Protein AF-A0A6J3LPW7-F1 (afdb_monomer)

Organism: NCBI:txid1314786

Mean predicted aligned error: 6.38 Å

Secondary structure (DSSP, 8-state):
-TTS------EEEEEE-TTS-EEEEEES--HHHHHHHHHHTT-THHHHHHHSS-THHHHHHHHHHHHHHHHHHHHHHHHHHHHHHTTTTTS---HHHHHHHHHHHHHHHHHHHHHHHHHHHHHHHHHHHHHHHHHH-SS-HHHHHHHHHHHHHHHHHHHHHHHHHHHHHHHHHHHHHHHH--

Foldseek 3Di:
DVLPDDDFPKDWDWDADPVRDIDIDIPRDDPQLVVQLVVLVVDPVLVLLVPQSDNLSSVLSSLVSVLVVLVVQLVVLLVVLVVCVVCVVPDDDDVVVLVVSLVSLVVSLVVLVVSLVVLVVVLVVLVVVLVVVVVVDPDDPSSNVSSVVSSVSSVVSSVSSVVSNVSSVVSSVVSVVVSVVD

Structure (mmCIF, N/CA/C/O backbone):
data_AF-A0A6J3LPW7-F1
#
_entry.id   AF-A0A6J3LPW7-F1
#
loop_
_atom_site.group_PDB
_atom_site.id
_atom_site.type_symbol
_atom_site.label_atom_id
_atom_site.label_alt_id
_atom_site.label_comp_id
_atom_site.label_asym_id
_atom_site.label_entity_id
_atom_site.label_seq_id
_atom_site.pdbx_PDB_ins_code
_atom_site.Cartn_x
_atom_site.Cartn_y
_atom_site.Cartn_z
_atom_site.occupancy
_atom_site.B_iso_or_equiv
_atom_site.auth_seq_id
_atom_site.auth_comp_id
_atom_site.auth_asym_id
_atom_site.auth_atom_id
_atom_site.pdbx_PDB_model_num
ATOM 1 N N . ILE A 1 1 ? -12.386 -19.251 7.336 1.00 51.31 1 ILE A N 1
ATOM 2 C CA . ILE A 1 1 ? -11.538 -18.393 8.195 1.00 51.31 1 ILE A CA 1
ATOM 3 C C . ILE A 1 1 ? -12.078 -18.477 9.621 1.00 51.31 1 ILE A C 1
ATOM 5 O O . ILE A 1 1 ? -13.166 -17.979 9.872 1.00 51.31 1 ILE A O 1
ATOM 9 N N . GLN A 1 2 ? -11.385 -19.184 10.517 1.00 41.03 2 GLN A N 1
ATOM 10 C CA . GLN A 1 2 ? -11.914 -19.613 11.826 1.00 41.03 2 GLN A CA 1
ATOM 11 C C . GLN A 1 2 ? -12.056 -18.464 12.850 1.00 41.03 2 GLN A C 1
ATOM 13 O O . GLN A 1 2 ? -12.801 -18.599 13.813 1.00 41.03 2 GLN A O 1
ATOM 18 N N . HIS A 1 3 ? -11.421 -17.310 12.590 1.00 51.84 3 HIS A N 1
ATOM 19 C CA . HIS A 1 3 ? -11.474 -16.107 13.440 1.00 51.84 3 HIS A CA 1
ATOM 20 C C . HIS A 1 3 ? -11.821 -14.811 12.681 1.00 51.84 3 HIS A C 1
ATOM 22 O O . HIS A 1 3 ? -11.715 -13.728 13.239 1.00 51.84 3 HIS A O 1
ATOM 28 N N . GLY A 1 4 ? -12.231 -14.897 11.409 1.00 70.06 4 GLY A N 1
ATOM 29 C CA . GLY A 1 4 ? -12.591 -13.725 10.592 1.00 70.06 4 GLY A CA 1
ATOM 30 C C . GLY A 1 4 ? -11.428 -12.899 10.016 1.00 70.06 4 GLY A C 1
ATOM 31 O O . GLY A 1 4 ? -11.696 -11.898 9.359 1.00 70.06 4 GLY A O 1
ATOM 32 N N . TRP A 1 5 ? -10.172 -13.324 10.201 1.00 73.88 5 TRP A N 1
ATOM 33 C CA . TRP A 1 5 ? -8.972 -12.645 9.691 1.00 73.88 5 TRP A CA 1
ATOM 34 C C . TRP A 1 5 ? -8.066 -13.595 8.912 1.00 73.88 5 TRP A C 1
ATOM 36 O O . TRP A 1 5 ? -7.906 -14.754 9.295 1.00 73.88 5 TRP A O 1
ATOM 46 N N . GLU A 1 6 ? -7.449 -13.089 7.851 1.00 82.75 6 GLU A N 1
ATOM 47 C CA . GLU A 1 6 ? -6.470 -13.805 7.035 1.00 82.75 6 GLU A CA 1
ATOM 48 C C . GLU A 1 6 ? -5.237 -12.917 6.861 1.00 82.75 6 GLU A C 1
ATOM 50 O O . GLU A 1 6 ? -5.362 -11.709 6.658 1.00 82.75 6 GLU A O 1
ATOM 55 N N . TRP A 1 7 ? -4.055 -13.514 6.993 1.00 83.94 7 TRP A N 1
ATOM 56 C CA . TRP A 1 7 ? -2.779 -12.825 6.842 1.00 83.94 7 TRP A CA 1
ATOM 57 C C 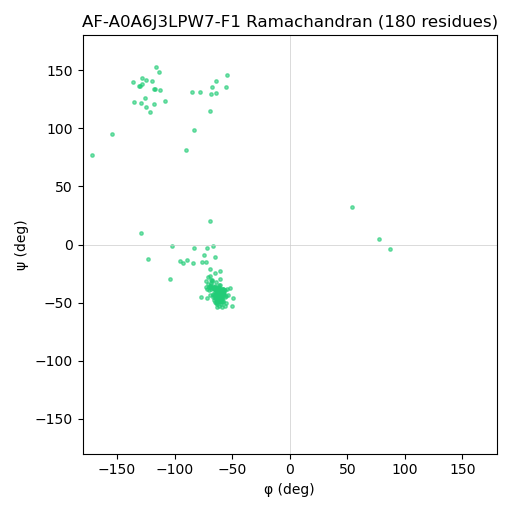. TRP A 1 7 ? -2.079 -13.343 5.598 1.00 83.94 7 TRP A C 1
ATOM 59 O O . TRP A 1 7 ? -1.990 -14.552 5.391 1.00 83.94 7 TRP A O 1
ATOM 69 N N . HIS A 1 8 ? -1.575 -12.417 4.790 1.00 86.12 8 HIS A N 1
ATOM 70 C CA . HIS A 1 8 ? -0.891 -12.728 3.545 1.00 86.12 8 HIS A CA 1
ATOM 71 C C . HIS A 1 8 ? 0.524 -12.167 3.593 1.00 86.12 8 HIS A C 1
ATOM 73 O O . HIS A 1 8 ? 0.717 -10.951 3.625 1.00 86.12 8 HIS A O 1
ATOM 79 N N . GLU A 1 9 ? 1.510 -13.056 3.589 1.00 87.69 9 GLU A N 1
ATOM 80 C CA . GLU A 1 9 ? 2.921 -12.691 3.539 1.00 87.69 9 GLU A CA 1
ATOM 81 C C . GLU A 1 9 ? 3.370 -12.612 2.077 1.00 87.69 9 GLU A C 1
ATOM 83 O O . GLU A 1 9 ? 3.889 -13.562 1.507 1.00 87.69 9 GLU A O 1
ATOM 88 N N . MET A 1 10 ? 3.084 -11.482 1.431 1.00 91.50 10 MET A N 1
ATOM 89 C CA . MET A 1 10 ? 3.333 -11.317 -0.001 1.00 91.50 10 MET A CA 1
ATOM 90 C C . MET A 1 10 ? 4.813 -11.056 -0.294 1.00 91.50 10 MET A C 1
ATOM 92 O O . MET A 1 10 ? 5.403 -10.122 0.252 1.00 91.50 10 MET A O 1
ATOM 96 N N . TRP A 1 11 ? 5.373 -11.791 -1.256 1.00 90.75 11 TRP A N 1
ATOM 97 C CA . TRP A 1 11 ? 6.743 -11.581 -1.735 1.00 90.75 11 TRP A CA 1
ATOM 98 C C . TRP A 1 11 ? 6.769 -11.241 -3.215 1.00 90.75 11 TRP A C 1
ATOM 100 O O . TRP A 1 11 ? 6.058 -11.848 -4.015 1.00 90.75 11 TRP A O 1
ATOM 110 N N . PHE A 1 12 ? 7.646 -10.310 -3.586 1.00 90.81 12 PHE A N 1
ATOM 111 C CA . PHE A 1 12 ? 7.833 -9.880 -4.965 1.00 90.81 12 PHE A CA 1
ATOM 112 C C . PHE A 1 12 ? 9.314 -9.933 -5.319 1.00 90.81 12 PHE A C 1
ATOM 114 O O . PHE A 1 12 ? 10.140 -9.269 -4.695 1.00 90.81 12 PHE A O 1
ATOM 121 N N . PHE A 1 13 ? 9.645 -10.704 -6.348 1.00 89.25 13 PHE A N 1
ATOM 122 C CA . PHE A 1 13 ? 10.968 -10.732 -6.948 1.00 89.25 13 PHE A CA 1
ATOM 123 C C . PHE A 1 13 ? 10.870 -10.271 -8.389 1.00 89.25 13 PHE A C 1
ATOM 125 O O . PHE A 1 13 ? 10.008 -10.718 -9.143 1.00 89.25 13 PHE A O 1
ATOM 132 N N . THR A 1 14 ? 11.775 -9.392 -8.789 1.00 84.94 14 THR A N 1
ATOM 133 C CA . THR A 1 14 ? 11.789 -8.861 -10.143 1.00 84.94 14 THR A CA 1
ATOM 134 C C . THR A 1 14 ? 13.185 -8.945 -10.735 1.00 84.94 14 THR A C 1
ATOM 136 O O . THR A 1 14 ? 14.185 -8.689 -10.066 1.00 84.94 14 THR A O 1
ATOM 139 N N . ARG A 1 15 ? 13.251 -9.373 -11.996 1.00 84.38 15 ARG A N 1
ATOM 140 C CA . ARG A 1 15 ? 14.490 -9.557 -12.747 1.00 84.38 15 ARG A CA 1
ATOM 141 C C . ARG A 1 15 ? 14.333 -9.010 -14.152 1.00 84.38 15 ARG A C 1
ATOM 143 O O . ARG A 1 15 ? 13.320 -9.241 -14.814 1.00 84.38 15 ARG A O 1
ATOM 150 N N . TRP A 1 16 ? 15.392 -8.358 -14.608 1.00 81.44 16 TRP A N 1
ATOM 151 C CA . TRP A 1 16 ? 15.518 -7.842 -15.961 1.00 81.44 16 TRP A CA 1
ATOM 152 C C . TRP A 1 16 ? 16.818 -8.329 -16.564 1.00 81.44 16 TRP A C 1
ATOM 154 O O . TRP A 1 16 ? 17.850 -8.375 -15.893 1.00 81.44 16 TRP A O 1
ATOM 164 N N . GLU A 1 17 ? 16.747 -8.719 -17.827 1.00 81.00 17 GLU A N 1
ATOM 165 C CA . GLU A 1 17 ? 17.880 -9.248 -18.570 1.00 81.00 17 GLU A CA 1
ATOM 166 C C . GLU A 1 17 ? 18.235 -8.328 -19.737 1.00 81.00 17 GLU A C 1
ATOM 168 O O . GLU A 1 17 ? 17.377 -7.644 -20.295 1.00 81.00 17 GLU A O 1
ATOM 173 N N . ALA A 1 18 ? 19.507 -8.347 -20.147 1.00 75.75 18 ALA A N 1
ATOM 174 C CA . ALA A 1 18 ? 19.988 -7.579 -21.298 1.00 75.75 18 ALA A CA 1
ATOM 175 C C . ALA A 1 18 ? 19.288 -7.971 -22.615 1.00 75.75 18 ALA A C 1
ATOM 177 O O . ALA A 1 18 ? 19.214 -7.166 -23.536 1.00 75.75 18 ALA A O 1
ATOM 178 N N . SER A 1 19 ? 18.725 -9.184 -22.678 1.00 77.06 19 SER A N 1
ATOM 179 C CA . SER A 1 19 ? 17.866 -9.666 -23.768 1.00 77.06 19 SER A CA 1
ATOM 180 C C . SER A 1 19 ? 16.544 -8.894 -23.895 1.00 77.06 19 SER A C 1
ATOM 182 O O . SER A 1 19 ? 15.813 -9.085 -24.863 1.00 77.06 19 SER A O 1
ATOM 184 N N . GLY A 1 20 ? 16.208 -8.051 -22.912 1.00 71.12 20 GLY A N 1
ATOM 185 C CA . GLY A 1 20 ? 14.921 -7.372 -22.798 1.00 71.12 20 GLY A CA 1
ATOM 186 C C . GLY A 1 20 ? 13.863 -8.190 -22.055 1.00 71.12 20 GLY A C 1
ATOM 187 O O . GLY A 1 20 ? 12.776 -7.664 -21.806 1.00 71.12 20 GLY A O 1
ATOM 188 N N . ALA A 1 21 ? 14.168 -9.438 -21.669 1.00 73.75 21 ALA A N 1
ATOM 189 C CA . ALA A 1 21 ? 13.275 -10.277 -20.877 1.00 73.75 21 ALA A CA 1
ATOM 190 C C . ALA A 1 21 ? 13.038 -9.681 -19.481 1.00 73.75 21 ALA A C 1
ATOM 192 O O . ALA A 1 21 ? 13.944 -9.126 -18.848 1.00 73.75 21 ALA A O 1
ATOM 193 N N . ARG A 1 22 ? 11.792 -9.794 -19.009 1.00 77.94 22 ARG A N 1
ATOM 194 C CA . ARG A 1 22 ? 11.322 -9.203 -17.750 1.00 77.94 22 ARG A CA 1
ATOM 195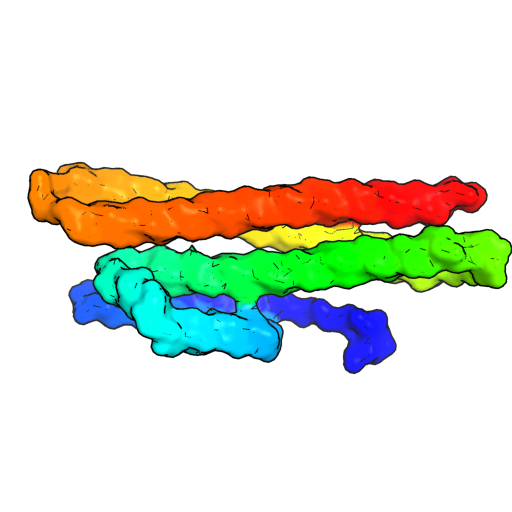 C C . ARG A 1 22 ? 10.506 -10.237 -17.005 1.00 77.94 22 ARG A C 1
ATOM 197 O O . ARG A 1 22 ? 9.498 -10.716 -17.521 1.00 77.94 22 ARG A O 1
ATOM 204 N N . THR A 1 23 ? 10.927 -10.538 -15.789 1.00 82.06 23 THR A N 1
ATOM 205 C CA . THR A 1 23 ? 10.281 -11.548 -14.958 1.00 82.06 23 THR A CA 1
ATOM 206 C C . THR A 1 23 ? 9.911 -10.921 -13.630 1.00 82.06 23 THR A C 1
ATOM 208 O O . THR A 1 23 ? 10.763 -10.359 -12.947 1.00 82.06 23 THR A O 1
ATOM 211 N N . CYS A 1 24 ? 8.639 -11.03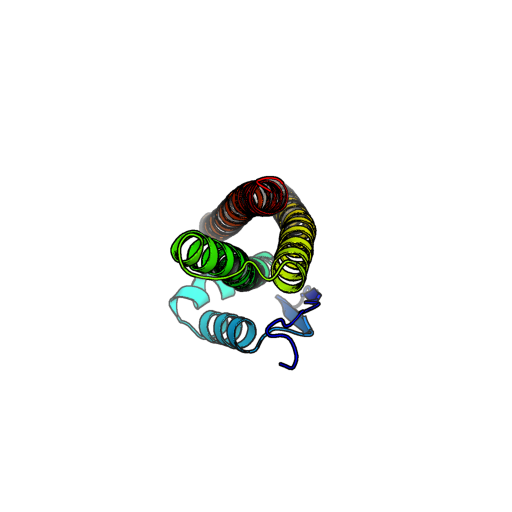5 -13.262 1.00 84.25 24 CYS A N 1
ATOM 212 C CA . CYS A 1 24 ? 8.151 -10.742 -11.924 1.00 84.25 24 CYS A CA 1
ATOM 213 C C . CYS A 1 24 ? 7.579 -12.036 -11.349 1.00 84.25 24 CYS A C 1
ATOM 215 O O . CYS A 1 24 ? 6.687 -12.638 -11.947 1.00 84.25 24 CYS A O 1
ATOM 217 N N . VAL A 1 25 ? 8.135 -12.480 -10.229 1.00 89.75 25 VAL A N 1
ATOM 218 C CA . VAL A 1 25 ? 7.669 -13.644 -9.484 1.00 89.75 25 VAL A CA 1
ATOM 219 C C . VAL A 1 25 ? 7.021 -13.131 -8.211 1.00 89.75 25 VAL A C 1
ATOM 221 O O . VAL A 1 25 ? 7.655 -12.416 -7.436 1.00 89.75 25 VAL A O 1
ATOM 224 N N . CYS A 1 26 ? 5.761 -13.497 -8.013 1.00 90.75 26 CYS A N 1
ATOM 225 C CA . CYS A 1 26 ? 4.991 -13.106 -6.844 1.00 90.75 26 CYS A CA 1
ATOM 226 C C . CYS A 1 26 ? 4.581 -14.355 -6.063 1.00 90.75 26 CYS A C 1
ATOM 228 O O . CYS A 1 26 ? 4.070 -15.301 -6.667 1.00 90.75 26 CYS A O 1
ATOM 230 N N . PHE A 1 27 ? 4.752 -14.335 -4.745 1.00 92.06 27 PHE A N 1
ATOM 231 C CA . PHE A 1 27 ? 4.343 -15.417 -3.847 1.00 92.06 27 PHE A CA 1
ATOM 232 C C . PHE A 1 27 ? 3.217 -14.951 -2.924 1.00 92.06 27 PHE A C 1
ATOM 234 O O . PHE A 1 27 ? 3.128 -13.765 -2.600 1.00 92.06 27 PHE A O 1
ATOM 241 N N . ASP A 1 28 ? 2.345 -15.893 -2.557 1.00 91.75 28 ASP A N 1
ATOM 242 C CA . ASP A 1 28 ? 1.300 -15.734 -1.534 1.00 91.75 28 ASP A CA 1
ATOM 243 C C . ASP A 1 28 ? 0.355 -14.540 -1.749 1.00 91.75 28 ASP A C 1
ATOM 245 O O . ASP A 1 28 ? -0.173 -13.937 -0.813 1.00 91.75 28 ASP A O 1
ATOM 249 N N . LEU A 1 29 ? 0.102 -14.208 -3.020 1.00 91.06 29 LEU A N 1
ATOM 250 C CA . LEU A 1 29 ? -0.847 -13.164 -3.386 1.00 91.06 29 LEU A CA 1
ATOM 251 C C . LEU A 1 29 ? -2.286 -13.588 -3.055 1.00 91.06 29 LEU A C 1
ATOM 253 O O . LEU A 1 29 ? -2.741 -14.626 -3.550 1.00 91.06 29 LEU A O 1
ATOM 257 N N . PRO A 1 30 ? -3.060 -12.745 -2.346 1.00 92.12 30 PRO A N 1
ATOM 258 C CA . PRO A 1 30 ? -4.497 -12.939 -2.213 1.00 92.12 30 PRO A CA 1
ATOM 259 C C . PRO A 1 30 ? -5.161 -13.053 -3.590 1.00 92.12 30 PRO A C 1
ATOM 261 O O . PRO A 1 30 ? -4.784 -12.354 -4.535 1.00 92.12 30 PRO A O 1
ATOM 264 N N . SER A 1 31 ? -6.211 -13.873 -3.706 1.00 91.88 31 SER A N 1
ATOM 265 C CA . SER A 1 31 ? -6.895 -14.125 -4.991 1.00 91.88 31 SER A CA 1
ATOM 266 C C . SER A 1 31 ? -7.354 -12.838 -5.689 1.00 91.88 31 SER A C 1
ATOM 268 O O . SER A 1 31 ? -7.240 -12.711 -6.909 1.00 91.88 31 SER A O 1
ATOM 270 N N . ARG A 1 32 ? -7.828 -11.852 -4.915 1.00 91.50 32 ARG A N 1
ATOM 271 C CA . ARG A 1 32 ? -8.230 -10.532 -5.423 1.00 91.50 32 ARG A CA 1
ATOM 272 C C . ARG A 1 32 ? -7.043 -9.766 -6.014 1.00 91.50 32 ARG A C 1
ATOM 274 O O . ARG A 1 32 ? -7.154 -9.230 -7.114 1.00 91.50 32 ARG A O 1
ATOM 281 N N . THR A 1 33 ? -5.916 -9.745 -5.313 1.00 93.31 33 THR A N 1
ATOM 282 C CA . THR A 1 33 ? -4.680 -9.061 -5.721 1.00 93.31 33 THR A CA 1
ATOM 283 C C . THR A 1 33 ? -4.072 -9.717 -6.954 1.00 93.31 33 THR A C 1
ATOM 285 O O . THR A 1 33 ? -3.727 -9.033 -7.915 1.00 93.31 33 THR A O 1
ATOM 288 N N . LEU A 1 34 ? -4.032 -11.052 -6.983 1.00 93.00 34 LEU A N 1
ATOM 289 C CA . LEU A 1 34 ? -3.606 -11.817 -8.151 1.00 93.00 34 LEU A CA 1
ATOM 290 C C . LEU A 1 34 ? -4.497 -11.535 -9.367 1.00 93.00 34 LEU A C 1
ATOM 292 O O . LEU A 1 34 ? -3.986 -11.301 -10.462 1.00 93.00 34 LEU A O 1
ATOM 296 N N . GLY A 1 35 ? -5.820 -11.544 -9.179 1.00 93.62 35 GLY A N 1
ATOM 297 C CA . GLY A 1 35 ? -6.786 -11.224 -10.229 1.00 93.62 35 GLY A CA 1
ATOM 298 C C . GLY A 1 35 ? -6.600 -9.808 -10.773 1.00 93.62 35 GLY A C 1
ATOM 299 O O . GLY A 1 35 ? -6.576 -9.621 -11.988 1.00 93.62 35 GLY A O 1
ATOM 300 N N . TYR A 1 36 ? -6.383 -8.833 -9.886 1.00 92.62 36 TYR A N 1
ATOM 301 C CA . TYR A 1 36 ? -6.088 -7.451 -10.259 1.00 92.62 36 TYR A CA 1
ATOM 302 C C . TYR A 1 36 ? -4.822 -7.343 -11.117 1.00 92.62 36 TYR A C 1
ATOM 304 O O . TYR A 1 36 ? -4.874 -6.803 -12.223 1.00 92.62 36 TYR A O 1
ATOM 312 N N . ILE A 1 37 ? -3.705 -7.902 -10.638 1.00 90.12 37 ILE A N 1
ATOM 313 C CA . ILE A 1 37 ? -2.415 -7.847 -11.337 1.00 90.12 37 ILE A CA 1
ATOM 314 C C . ILE A 1 37 ? -2.524 -8.531 -12.702 1.00 90.12 37 ILE A C 1
ATOM 316 O O . ILE A 1 37 ? -2.111 -7.953 -13.702 1.00 90.12 37 ILE A O 1
ATOM 320 N N . LYS A 1 38 ? -3.135 -9.721 -12.780 1.00 89.81 38 LYS A N 1
ATOM 321 C CA . LYS A 1 38 ? -3.349 -10.425 -14.056 1.00 89.81 38 LYS A CA 1
ATOM 322 C C . LYS A 1 38 ? -4.196 -9.610 -15.030 1.00 89.81 38 LYS A C 1
ATOM 324 O O . LYS A 1 38 ? -3.839 -9.523 -16.199 1.00 89.81 38 LYS A O 1
ATOM 329 N N . ALA A 1 39 ? -5.286 -9.004 -14.561 1.00 90.56 39 ALA A N 1
ATOM 330 C CA . ALA A 1 39 ? -6.155 -8.188 -15.404 1.00 90.56 39 ALA A CA 1
ATOM 331 C C . ALA A 1 39 ? -5.428 -6.941 -15.925 1.00 90.56 39 ALA A C 1
ATOM 333 O O . ALA A 1 39 ? -5.508 -6.637 -17.113 1.00 90.56 39 ALA A O 1
ATOM 334 N N . ARG A 1 40 ? -4.657 -6.254 -15.073 1.00 87.56 40 ARG A N 1
ATOM 335 C CA . ARG A 1 40 ? -3.841 -5.108 -15.499 1.00 87.56 40 ARG A CA 1
ATOM 336 C C . ARG A 1 40 ? -2.727 -5.505 -16.447 1.00 87.56 40 ARG A C 1
ATOM 338 O O . ARG A 1 40 ? -2.497 -4.824 -17.431 1.00 87.56 40 ARG A O 1
ATOM 345 N N . LEU A 1 41 ? -2.094 -6.648 -16.226 1.00 83.12 41 LEU A N 1
ATOM 346 C CA . LEU A 1 41 ? -1.132 -7.200 -17.172 1.00 83.12 41 LEU A CA 1
ATOM 347 C C . LEU A 1 41 ? -1.781 -7.761 -18.442 1.00 83.12 41 LEU A C 1
ATOM 349 O O . LEU A 1 41 ? -1.042 -8.207 -19.307 1.00 83.12 41 LEU A O 1
ATOM 353 N N . ALA A 1 42 ? -3.106 -7.780 -18.585 1.00 83.75 42 ALA A N 1
ATOM 354 C CA . ALA A 1 42 ? -3.788 -8.180 -19.817 1.00 83.75 42 ALA A CA 1
ATOM 355 C C . ALA A 1 42 ? -4.330 -6.971 -20.599 1.00 83.75 42 ALA A C 1
ATOM 357 O O . ALA A 1 42 ? -4.322 -6.997 -21.825 1.00 83.75 42 ALA A O 1
ATOM 358 N N . ASP A 1 43 ? -4.692 -5.891 -19.911 1.00 82.06 43 ASP A N 1
ATOM 359 C CA . ASP A 1 43 ? -5.362 -4.708 -20.462 1.00 82.06 43 ASP A CA 1
ATOM 360 C C . ASP A 1 43 ? -4.541 -3.845 -21.435 1.00 82.06 43 ASP A C 1
ATOM 362 O O . ASP A 1 43 ? -3.388 -3.509 -21.162 1.00 82.06 43 ASP A O 1
ATOM 366 N N . SER A 1 44 ? -5.167 -3.439 -22.539 1.00 56.94 44 SER A N 1
ATOM 367 C CA . SER A 1 44 ? -4.580 -2.651 -23.626 1.00 56.94 44 SER A CA 1
ATOM 368 C C . SER A 1 44 ? -3.997 -1.311 -23.164 1.00 56.94 44 SER A C 1
ATOM 370 O O . SER A 1 44 ? -2.888 -0.992 -23.565 1.00 56.94 44 SER A O 1
ATOM 372 N N . ASP A 1 45 ? -4.631 -0.583 -22.241 1.00 58.19 45 ASP A N 1
ATOM 373 C CA . ASP A 1 45 ? -4.078 0.693 -21.732 1.00 58.19 45 ASP A CA 1
ATOM 374 C C . ASP A 1 45 ? -2.825 0.478 -20.863 1.00 58.19 45 ASP A C 1
ATOM 376 O O . ASP A 1 45 ? -1.915 1.301 -20.785 1.00 58.19 45 ASP A O 1
ATOM 380 N N . ALA A 1 46 ? -2.726 -0.689 -20.229 1.00 58.22 46 ALA A N 1
ATOM 381 C CA . ALA A 1 46 ? -1.519 -1.113 -19.537 1.00 58.22 46 ALA A CA 1
ATOM 382 C C . ALA A 1 46 ? -0.487 -1.752 -20.486 1.00 58.22 46 ALA A C 1
ATOM 384 O O . ALA A 1 46 ? 0.598 -2.121 -20.029 1.00 58.22 46 ALA A O 1
ATOM 385 N N . GLN A 1 47 ? -0.780 -1.923 -21.786 1.00 58.69 47 GLN A N 1
ATOM 386 C CA . GLN A 1 47 ? 0.254 -2.278 -22.764 1.00 58.69 47 GLN A CA 1
ATOM 387 C C . GLN A 1 47 ? 1.271 -1.151 -22.895 1.00 58.69 47 GLN A C 1
ATOM 389 O O . GLN A 1 47 ? 2.454 -1.459 -22.954 1.00 58.69 47 GLN A O 1
ATOM 394 N N . ASP A 1 48 ? 0.866 0.117 -22.816 1.00 60.03 48 ASP A N 1
ATOM 395 C CA . ASP A 1 48 ? 1.802 1.246 -22.884 1.00 60.03 48 ASP A CA 1
ATOM 396 C C . ASP A 1 48 ? 2.851 1.167 -21.771 1.00 60.03 48 ASP A C 1
ATOM 398 O O . ASP A 1 48 ? 4.055 1.177 -22.035 1.00 60.03 48 ASP A O 1
ATOM 402 N N . LEU A 1 49 ? 2.412 0.910 -20.534 1.00 60.19 49 LEU A N 1
ATOM 403 C CA . LEU A 1 49 ? 3.299 0.632 -19.401 1.00 60.19 49 LEU A CA 1
ATOM 404 C C . LEU A 1 49 ? 4.178 -0.611 -19.615 1.00 60.19 49 LEU A C 1
ATOM 406 O O . LEU A 1 49 ? 5.353 -0.608 -19.253 1.00 60.19 49 LEU A O 1
ATOM 410 N N . ARG A 1 50 ? 3.633 -1.686 -20.200 1.00 58.06 50 ARG A N 1
ATOM 411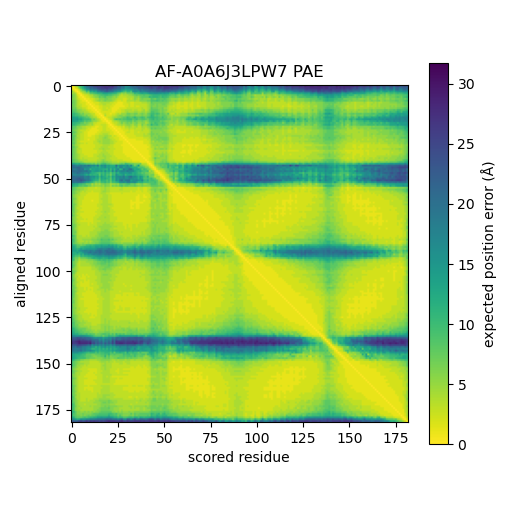 C CA . ARG A 1 50 ? 4.384 -2.920 -20.498 1.00 58.06 50 ARG A CA 1
ATOM 412 C C . ARG A 1 50 ? 5.392 -2.740 -21.632 1.00 58.06 50 ARG A C 1
ATOM 414 O O . ARG A 1 50 ? 6.410 -3.427 -21.635 1.00 58.06 50 ARG A O 1
ATOM 421 N N . HIS A 1 51 ? 5.148 -1.828 -22.565 1.00 56.59 51 HIS A N 1
ATOM 422 C CA . HIS A 1 51 ? 6.055 -1.498 -23.660 1.00 56.59 51 HIS A CA 1
ATOM 423 C C . HIS A 1 51 ? 7.128 -0.486 -23.247 1.00 56.59 51 HIS A C 1
ATOM 425 O O . HIS A 1 51 ? 8.167 -0.414 -23.904 1.00 56.59 51 HIS A O 1
ATOM 431 N N . CYS A 1 52 ? 6.961 0.209 -22.115 1.00 59.47 52 CYS A N 1
ATOM 432 C CA . CYS A 1 52 ? 8.014 1.033 -21.528 1.00 59.47 52 CYS A CA 1
ATOM 433 C C . CYS A 1 52 ? 9.279 0.195 -21.290 1.00 59.47 52 CYS A C 1
ATOM 435 O O . CYS A 1 52 ? 9.215 -0.899 -20.730 1.00 59.47 52 CYS A O 1
ATOM 437 N N . SER A 1 53 ? 10.455 0.718 -21.639 1.00 64.88 53 SER A N 1
ATOM 438 C CA . SER A 1 53 ? 11.755 0.077 -21.363 1.00 64.88 53 SER A CA 1
ATOM 439 C C . SER A 1 53 ? 12.096 -0.003 -19.869 1.00 64.88 53 SER A C 1
ATOM 441 O O . SER A 1 53 ? 13.159 -0.501 -19.503 1.00 64.88 53 SER A O 1
ATOM 443 N N . SER A 1 54 ? 11.228 0.520 -18.998 1.00 75.50 54 SER A N 1
ATOM 444 C CA . SER A 1 54 ? 11.500 0.625 -17.575 1.00 75.50 54 SER A CA 1
ATOM 445 C C . SER A 1 54 ? 11.154 -0.666 -16.830 1.00 75.50 54 SER A C 1
ATOM 447 O O . SER A 1 54 ? 10.027 -1.168 -16.951 1.00 75.50 54 SER A O 1
ATOM 449 N N . PRO A 1 55 ? 12.074 -1.163 -15.986 1.00 74.81 55 PRO A N 1
ATOM 450 C CA . PRO A 1 55 ? 11.801 -2.298 -15.122 1.00 74.81 55 PRO A CA 1
ATOM 451 C C . PRO A 1 55 ? 10.647 -2.042 -14.140 1.00 74.81 55 PRO A C 1
ATOM 453 O O . PRO A 1 55 ? 9.876 -2.940 -13.808 1.00 74.81 55 PRO A O 1
ATOM 456 N N . TYR A 1 56 ? 10.454 -0.788 -13.745 1.00 86.19 56 TYR A N 1
ATOM 457 C CA . TYR A 1 56 ? 9.515 -0.386 -12.703 1.00 86.19 56 TYR A CA 1
ATOM 458 C C . TYR A 1 56 ? 8.036 -0.421 -13.121 1.00 86.19 56 TYR A C 1
ATOM 460 O O . TYR A 1 56 ? 7.164 -0.311 -12.264 1.00 86.19 56 TYR A O 1
ATOM 468 N N . SER A 1 57 ? 7.732 -0.632 -14.404 1.00 85.44 57 SER A N 1
ATOM 469 C CA . SER A 1 57 ? 6.357 -0.725 -14.921 1.00 85.44 57 SER A CA 1
ATOM 470 C C . SER A 1 57 ? 5.533 -1.829 -14.243 1.00 85.44 57 SER A C 1
ATOM 472 O O . SER A 1 57 ? 4.426 -1.588 -13.765 1.00 85.44 57 SER A O 1
ATOM 474 N N . ILE A 1 58 ? 6.091 -3.040 -14.142 1.00 86.19 58 ILE A N 1
ATOM 475 C CA . ILE A 1 58 ? 5.422 -4.178 -13.493 1.00 86.19 58 ILE A CA 1
ATOM 476 C C . ILE A 1 58 ? 5.324 -3.955 -11.977 1.00 86.19 58 ILE A C 1
ATOM 478 O O . ILE A 1 58 ? 4.314 -4.308 -11.367 1.00 86.19 58 ILE A O 1
ATOM 482 N N . LEU A 1 59 ? 6.344 -3.333 -11.375 1.00 89.75 59 LEU A N 1
ATOM 483 C CA . LEU A 1 59 ? 6.327 -2.981 -9.954 1.00 89.75 59 LEU A CA 1
ATOM 484 C C . LEU A 1 59 ? 5.225 -1.968 -9.638 1.00 89.75 59 LEU A C 1
ATOM 486 O O . LEU A 1 59 ? 4.542 -2.146 -8.639 1.00 89.75 59 LEU A O 1
ATOM 490 N N . ALA A 1 60 ? 4.990 -0.967 -10.490 1.00 91.38 60 ALA A N 1
ATOM 491 C CA . ALA A 1 60 ? 3.906 -0.005 -10.294 1.00 91.38 60 ALA A CA 1
ATOM 492 C C . ALA A 1 60 ? 2.529 -0.694 -10.234 1.00 91.38 60 ALA A C 1
ATOM 494 O O . ALA A 1 60 ? 1.741 -0.422 -9.329 1.00 91.38 60 ALA A O 1
ATOM 495 N N . ILE A 1 61 ? 2.276 -1.654 -11.133 1.00 90.69 61 ILE A N 1
ATOM 496 C CA . ILE A 1 61 ? 1.043 -2.463 -11.134 1.00 90.69 61 ILE A CA 1
ATOM 497 C C . ILE A 1 61 ? 0.936 -3.310 -9.855 1.00 90.69 61 ILE A C 1
ATOM 499 O O . ILE A 1 61 ? -0.135 -3.409 -9.253 1.00 90.69 61 ILE A O 1
ATOM 503 N N . ALA A 1 62 ? 2.039 -3.936 -9.434 1.00 92.00 62 ALA A N 1
ATOM 504 C CA . ALA A 1 62 ? 2.068 -4.765 -8.233 1.00 92.00 62 ALA A CA 1
ATOM 505 C C . ALA A 1 62 ? 1.818 -3.942 -6.959 1.00 92.00 62 ALA A C 1
ATOM 507 O O . ALA A 1 62 ? 0.986 -4.327 -6.138 1.00 92.00 62 ALA A O 1
ATOM 508 N N . VAL A 1 63 ? 2.485 -2.792 -6.826 1.00 95.00 63 VAL A N 1
ATOM 509 C CA . VAL A 1 63 ? 2.336 -1.864 -5.697 1.00 95.00 63 VAL A CA 1
ATOM 510 C C . VAL A 1 63 ? 0.893 -1.388 -5.568 1.00 95.00 63 VAL A C 1
ATOM 512 O O . VAL A 1 63 ? 0.356 -1.387 -4.465 1.00 95.00 63 VAL A O 1
ATOM 515 N N . GLU A 1 64 ? 0.228 -1.061 -6.676 1.00 95.06 64 GLU A N 1
ATOM 516 C CA . GLU A 1 64 ? -1.191 -0.706 -6.647 1.00 95.06 64 GLU A CA 1
ATOM 517 C C . GLU A 1 64 ? -2.074 -1.866 -6.156 1.00 95.06 64 GLU A C 1
ATOM 519 O O . GLU A 1 64 ? -2.958 -1.672 -5.320 1.00 95.06 64 GLU A O 1
ATOM 524 N N . GLY A 1 65 ? -1.822 -3.094 -6.619 1.00 94.62 65 GLY A N 1
ATOM 525 C CA . GLY A 1 65 ? -2.534 -4.277 -6.124 1.00 94.62 65 GLY A CA 1
ATOM 526 C C . GLY A 1 65 ? -2.370 -4.476 -4.611 1.00 94.62 65 GLY A C 1
ATOM 527 O O . GLY A 1 65 ? -3.338 -4.789 -3.907 1.00 94.62 65 GLY A O 1
ATOM 528 N N . VAL A 1 66 ? -1.159 -4.255 -4.098 1.00 94.94 66 VAL A N 1
ATOM 529 C CA . VAL A 1 66 ? -0.858 -4.313 -2.661 1.00 94.94 66 VAL A CA 1
ATOM 530 C C . VAL A 1 66 ? -1.569 -3.186 -1.907 1.00 94.94 66 VAL A C 1
ATOM 532 O O . VAL A 1 66 ? -2.215 -3.456 -0.896 1.00 94.94 66 VAL A O 1
ATOM 535 N N . ALA A 1 67 ? -1.541 -1.952 -2.418 1.00 96.69 67 ALA A N 1
ATOM 536 C CA . ALA A 1 67 ? -2.213 -0.808 -1.801 1.00 96.69 67 ALA A CA 1
ATOM 537 C C . ALA A 1 67 ? -3.723 -1.037 -1.639 1.00 96.69 67 ALA A C 1
ATOM 539 O O . ALA A 1 67 ? -4.276 -0.769 -0.575 1.00 96.69 67 ALA A O 1
ATOM 540 N N . ARG A 1 68 ? -4.378 -1.641 -2.639 1.00 95.69 68 ARG A N 1
ATOM 541 C CA . ARG A 1 68 ? -5.796 -2.039 -2.556 1.00 95.69 68 ARG A CA 1
ATOM 542 C C . ARG A 1 68 ? -6.067 -3.068 -1.452 1.00 95.69 68 ARG A C 1
ATOM 544 O O . ARG A 1 68 ? -7.114 -3.024 -0.817 1.00 95.69 68 ARG A O 1
ATOM 551 N N . SER A 1 69 ? -5.126 -3.982 -1.211 1.00 94.31 69 SER A N 1
ATOM 552 C CA . SER A 1 69 ? -5.245 -4.999 -0.152 1.00 94.31 69 SER A CA 1
ATOM 553 C C . SER A 1 69 ? -5.144 -4.371 1.244 1.00 94.31 69 SER A C 1
ATOM 555 O O . SER A 1 69 ? -5.851 -4.771 2.173 1.00 94.31 69 SER A O 1
ATOM 557 N N . TYR A 1 70 ? -4.296 -3.349 1.384 1.00 95.75 70 TYR A N 1
ATOM 558 C CA . TYR A 1 70 ? -4.200 -2.563 2.611 1.00 95.75 70 TYR A CA 1
ATOM 559 C C . TYR A 1 70 ? -5.412 -1.657 2.827 1.00 95.75 70 TYR A C 1
ATOM 561 O O . TYR A 1 70 ? -5.879 -1.564 3.960 1.00 95.75 70 TYR A O 1
ATOM 569 N N . ASP A 1 71 ? -5.958 -1.046 1.773 1.00 96.56 71 ASP A N 1
ATOM 570 C CA . ASP A 1 71 ? -7.206 -0.279 1.857 1.00 96.56 71 ASP A CA 1
ATOM 571 C C . ASP A 1 71 ? -8.336 -1.159 2.417 1.00 96.56 71 ASP A C 1
ATOM 573 O O . ASP A 1 71 ? -8.903 -0.840 3.466 1.00 96.56 71 ASP A O 1
ATOM 577 N N . ASP A 1 72 ? -8.566 -2.334 1.818 1.00 94.12 72 ASP A N 1
ATOM 578 C CA . ASP A 1 72 ? -9.553 -3.312 2.298 1.00 94.12 72 ASP A CA 1
ATOM 579 C C . ASP A 1 72 ? -9.329 -3.670 3.790 1.00 94.12 72 ASP A C 1
ATOM 581 O O . ASP A 1 72 ? -10.279 -3.700 4.582 1.00 94.12 72 ASP A O 1
ATOM 585 N N . SER A 1 73 ? -8.073 -3.880 4.206 1.00 93.62 73 SER A N 1
ATOM 586 C CA . SER A 1 73 ? -7.706 -4.196 5.598 1.00 93.62 73 SER A CA 1
ATOM 587 C C . SER A 1 73 ? -8.025 -3.057 6.575 1.00 93.62 73 SER A C 1
ATOM 589 O O . SER A 1 73 ? -8.692 -3.274 7.592 1.00 93.62 73 SER A O 1
ATOM 591 N N . VAL A 1 74 ? -7.603 -1.828 6.257 1.00 95.81 74 VAL A N 1
ATOM 592 C CA . VAL A 1 74 ? -7.830 -0.634 7.091 1.00 95.81 74 VAL A CA 1
ATOM 593 C C . VAL A 1 74 ? -9.326 -0.353 7.232 1.00 95.81 74 VAL A C 1
ATOM 595 O O . VAL A 1 74 ? -9.825 -0.096 8.335 1.00 95.81 74 VAL A O 1
ATOM 598 N N . TRP A 1 75 ? -10.078 -0.440 6.134 1.00 95.12 75 TRP A N 1
ATOM 599 C CA . TRP A 1 75 ? -11.521 -0.229 6.164 1.00 95.12 75 TRP A CA 1
ATOM 600 C C . TRP A 1 75 ? -12.266 -1.324 6.914 1.00 95.12 75 TRP A C 1
ATOM 602 O O . TRP A 1 75 ? -13.226 -1.013 7.621 1.00 95.12 75 TRP A O 1
ATOM 612 N N . SER A 1 76 ? -11.828 -2.581 6.820 1.00 93.31 76 SER A N 1
ATOM 613 C CA . SER A 1 76 ? -12.418 -3.682 7.585 1.00 93.31 76 SER A CA 1
ATOM 614 C C . SER A 1 76 ? -12.354 -3.413 9.092 1.00 93.31 76 SER A C 1
ATOM 616 O O . SER A 1 76 ? -13.393 -3.441 9.759 1.00 93.31 76 SER A O 1
ATOM 618 N N . ILE A 1 77 ? -11.178 -3.040 9.616 1.00 93.44 77 ILE A N 1
ATOM 619 C CA . ILE A 1 77 ? -10.990 -2.694 11.036 1.00 93.44 77 ILE A CA 1
ATOM 620 C C . ILE A 1 77 ? -11.876 -1.507 11.426 1.00 93.44 77 ILE A C 1
ATOM 622 O O . ILE A 1 77 ? -12.665 -1.597 12.372 1.00 93.44 77 ILE A O 1
ATOM 626 N N . ARG A 1 78 ? -11.819 -0.404 10.662 1.00 94.38 78 ARG A N 1
ATOM 627 C CA . ARG A 1 78 ? -12.633 0.790 10.940 1.00 94.38 78 ARG A CA 1
ATOM 628 C C . ARG A 1 78 ? -14.123 0.457 11.005 1.00 94.38 78 ARG A C 1
ATOM 630 O O . ARG A 1 78 ? -14.820 0.932 11.905 1.00 94.38 78 ARG A O 1
ATOM 637 N N . ASN A 1 79 ? -14.609 -0.345 10.060 1.00 94.19 79 ASN A N 1
ATOM 638 C CA . ASN A 1 79 ? -16.011 -0.735 9.977 1.00 94.19 79 ASN A CA 1
ATOM 639 C C . ASN A 1 79 ? -16.429 -1.603 11.167 1.00 94.19 79 ASN A C 1
ATOM 641 O O . ASN A 1 79 ? -17.545 -1.445 11.659 1.00 94.19 79 ASN A O 1
ATOM 645 N N . GLN A 1 80 ? -15.560 -2.489 11.660 1.00 90.81 80 GLN A N 1
ATOM 646 C CA . GLN A 1 80 ? -15.847 -3.262 12.870 1.00 90.81 80 GLN A CA 1
ATOM 647 C C . GLN A 1 80 ? -15.985 -2.365 14.101 1.00 90.81 80 GLN A C 1
ATOM 649 O O . GLN A 1 80 ? -16.966 -2.499 14.835 1.00 90.81 80 GLN A O 1
ATOM 654 N N . ILE A 1 81 ? -15.070 -1.408 14.279 1.00 90.81 81 ILE A N 1
ATOM 655 C CA . ILE A 1 81 ? -15.130 -0.441 15.382 1.00 90.81 81 ILE A CA 1
ATOM 656 C C . ILE A 1 81 ? -16.421 0.375 15.293 1.00 90.81 81 ILE A C 1
ATOM 658 O O . ILE A 1 81 ? -17.181 0.426 16.252 1.00 90.81 81 ILE A O 1
ATOM 662 N N . SER A 1 82 ? -16.752 0.922 14.121 1.00 91.19 82 SER A N 1
ATOM 663 C CA . SER A 1 82 ? -17.957 1.749 13.984 1.00 91.19 82 SER A CA 1
ATOM 664 C C . SER A 1 82 ? -19.266 0.987 14.120 1.00 91.19 82 SER A C 1
ATOM 666 O O . SER A 1 82 ? -20.238 1.513 14.659 1.00 91.19 82 SER A O 1
ATOM 668 N N . ARG A 1 83 ? -19.292 -0.290 13.733 1.00 89.38 83 ARG A N 1
ATOM 669 C CA . ARG A 1 83 ? -20.419 -1.170 14.055 1.00 89.38 83 ARG A CA 1
ATOM 670 C C . ARG A 1 83 ? -20.572 -1.386 15.557 1.00 89.38 83 ARG A C 1
ATOM 672 O O . ARG A 1 83 ? -21.703 -1.601 15.982 1.00 89.38 83 ARG A O 1
ATOM 679 N N . ARG A 1 84 ? -19.487 -1.393 16.335 1.00 85.12 84 ARG A N 1
ATOM 680 C CA . ARG A 1 84 ? -19.546 -1.520 17.799 1.00 85.12 84 ARG A CA 1
ATOM 681 C C . ARG A 1 84 ? -19.949 -0.215 18.467 1.00 85.12 84 ARG A C 1
ATOM 683 O O . ARG A 1 84 ? -20.862 -0.236 19.284 1.00 85.12 84 ARG A O 1
ATOM 690 N N . GLU A 1 85 ? -19.364 0.907 18.051 1.00 88.06 85 GLU A N 1
ATOM 691 C CA . GLU A 1 85 ? -19.753 2.253 18.497 1.00 88.06 85 GLU A CA 1
ATOM 692 C C . GLU A 1 85 ? -21.281 2.438 18.386 1.00 88.06 85 GLU A C 1
ATOM 694 O O . GLU A 1 85 ? -21.933 2.837 19.348 1.00 88.06 85 GLU A O 1
ATOM 699 N N . ALA A 1 86 ? -21.876 2.037 17.255 1.00 88.38 86 ALA A N 1
ATOM 700 C CA . ALA A 1 86 ? -23.317 2.145 17.012 1.00 88.38 86 ALA A CA 1
ATOM 701 C C . ALA A 1 86 ? -24.201 1.276 17.931 1.00 88.38 86 ALA A C 1
ATOM 703 O O . ALA A 1 86 ? -25.372 1.595 18.130 1.00 88.38 86 ALA A O 1
ATOM 704 N N . ARG A 1 87 ? -23.674 0.175 18.482 1.00 85.44 87 ARG A N 1
ATOM 705 C CA . ARG A 1 87 ? -24.430 -0.749 19.349 1.00 85.44 87 ARG A CA 1
ATOM 706 C C . ARG A 1 87 ? -24.134 -0.573 20.839 1.00 85.44 87 ARG A C 1
ATOM 708 O O . ARG A 1 87 ? -24.787 -1.212 21.657 1.00 85.44 87 ARG A O 1
ATOM 715 N N . ARG A 1 88 ? -23.238 0.354 21.202 1.00 79.44 88 ARG A N 1
ATOM 716 C CA . ARG A 1 88 ? -22.772 0.588 22.581 1.00 79.44 88 ARG A CA 1
ATOM 717 C C . ARG A 1 88 ? -23.900 0.786 23.600 1.00 79.44 88 ARG A C 1
ATOM 719 O O . ARG A 1 88 ? -23.789 0.316 24.721 1.00 79.44 88 ARG A O 1
ATOM 726 N N . ALA A 1 89 ? -24.980 1.467 23.221 1.00 79.44 89 ALA A N 1
ATOM 727 C CA . ALA A 1 89 ? -26.097 1.738 24.130 1.00 79.44 89 ALA A CA 1
ATOM 728 C C . ALA A 1 89 ? -27.016 0.523 24.382 1.00 79.44 89 ALA A C 1
ATOM 730 O O . ALA A 1 89 ? -27.819 0.561 25.309 1.00 79.44 89 ALA A O 1
ATOM 731 N N . HIS A 1 90 ? -26.928 -0.528 23.559 1.00 77.56 90 HIS A N 1
ATOM 732 C CA . HIS A 1 90 ? -27.906 -1.623 23.530 1.00 77.56 90 HIS A CA 1
ATOM 733 C C . HIS A 1 90 ? -27.294 -3.012 23.762 1.00 77.56 90 HIS A C 1
ATOM 735 O O . HIS A 1 90 ? -28.036 -3.967 23.974 1.00 77.56 90 HIS A O 1
ATOM 741 N N . GLU A 1 91 ? -25.966 -3.147 23.719 1.00 80.62 91 GLU A N 1
ATOM 742 C CA . GLU A 1 91 ? -25.268 -4.430 23.840 1.00 80.62 91 GLU A CA 1
ATOM 743 C C . GLU A 1 91 ? -24.235 -4.404 24.969 1.00 80.62 91 GLU A C 1
ATOM 745 O O . GLU A 1 91 ? -23.517 -3.422 25.155 1.00 80.62 91 GLU A O 1
ATOM 750 N N . VAL A 1 92 ? -24.129 -5.519 25.700 1.00 78.50 92 VAL A N 1
ATOM 751 C CA . VAL A 1 92 ? -23.034 -5.734 26.652 1.00 78.50 92 VAL A CA 1
ATOM 752 C C . VAL A 1 92 ? -21.721 -5.792 25.876 1.00 78.50 92 VAL A C 1
ATOM 754 O O . VAL A 1 92 ? -21.597 -6.519 24.888 1.00 78.50 92 VAL A O 1
ATOM 757 N N . VAL A 1 93 ? -20.735 -5.021 26.328 1.00 81.31 93 VAL A N 1
ATOM 758 C CA . VAL A 1 93 ? -19.425 -4.954 25.684 1.00 81.31 93 VAL A CA 1
ATOM 759 C C . VAL A 1 93 ? -18.675 -6.271 25.881 1.00 81.31 93 VAL A C 1
ATOM 761 O O . VAL A 1 93 ? -18.290 -6.626 26.992 1.00 81.31 93 VAL A O 1
ATOM 764 N N . ASP A 1 94 ? -18.428 -6.983 24.782 1.00 85.38 94 ASP A N 1
ATOM 765 C CA . ASP A 1 94 ? -17.497 -8.113 24.756 1.00 85.38 94 ASP A CA 1
ATOM 766 C C . ASP A 1 94 ? -16.062 -7.597 24.572 1.00 85.38 94 ASP A C 1
ATOM 768 O O . ASP A 1 94 ? -15.642 -7.280 23.448 1.00 85.38 94 ASP A O 1
ATOM 772 N N . TYR A 1 95 ? -15.334 -7.489 25.687 1.00 85.50 95 TYR A N 1
ATOM 773 C CA . TYR A 1 95 ? -13.954 -7.002 25.725 1.00 85.50 95 TYR A CA 1
ATOM 774 C C . TYR A 1 95 ? -12.956 -7.928 25.042 1.00 85.50 95 TYR A C 1
ATOM 776 O O . TYR A 1 95 ? -11.992 -7.430 24.467 1.00 85.50 95 TYR A O 1
ATOM 784 N N . ALA A 1 96 ? -13.182 -9.245 25.043 1.00 88.31 96 ALA A N 1
ATOM 785 C CA . ALA A 1 96 ? -12.275 -10.170 24.367 1.00 88.31 96 ALA A CA 1
ATOM 786 C C . ALA A 1 96 ? -12.218 -9.843 22.871 1.00 88.31 96 ALA A C 1
ATOM 788 O O . ALA A 1 96 ? -11.145 -9.725 22.285 1.00 88.31 96 ALA A O 1
ATOM 789 N N . VAL A 1 97 ? -13.376 -9.575 22.266 1.00 87.44 97 VAL A N 1
ATOM 790 C CA . VAL A 1 97 ? -13.424 -9.180 20.857 1.00 87.44 97 VAL A CA 1
ATOM 791 C C . VAL A 1 97 ? -12.882 -7.763 20.628 1.00 87.44 97 VAL A C 1
ATOM 793 O O . VAL A 1 97 ? -12.270 -7.529 19.589 1.00 87.44 97 VAL A O 1
ATOM 796 N N . LEU A 1 98 ? -13.060 -6.812 21.558 1.00 88.88 98 LEU A N 1
ATOM 797 C CA . LEU A 1 98 ? -12.424 -5.487 21.433 1.00 88.88 98 LEU A CA 1
ATOM 798 C C . LEU A 1 98 ? -10.895 -5.589 21.443 1.00 88.88 98 LEU A C 1
ATOM 800 O O . LEU A 1 98 ? -10.249 -4.963 20.605 1.00 88.88 98 LEU A O 1
ATOM 804 N N . HIS A 1 99 ? -10.328 -6.403 22.335 1.00 91.50 99 HIS A N 1
ATOM 805 C CA . HIS A 1 99 ? -8.888 -6.645 22.383 1.00 91.50 99 HIS A CA 1
ATOM 806 C C . HIS A 1 99 ? -8.376 -7.334 21.118 1.00 91.50 99 HIS A C 1
ATOM 808 O O . HIS A 1 99 ? -7.331 -6.941 20.605 1.00 91.50 99 HIS A O 1
ATOM 814 N N . GLU A 1 100 ? -9.122 -8.289 20.556 1.00 91.19 100 GLU A N 1
ATOM 815 C CA . GLU A 1 100 ? -8.747 -8.888 19.273 1.00 91.19 100 GLU A CA 1
ATOM 816 C C . GLU A 1 100 ? -8.778 -7.864 18.130 1.00 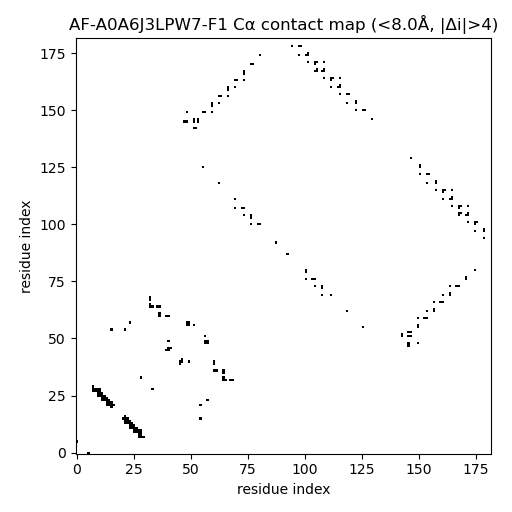91.19 100 GLU A C 1
ATOM 818 O O . GLU A 1 100 ? -7.830 -7.796 17.348 1.00 91.19 100 GLU A O 1
ATOM 823 N N . ILE A 1 101 ? -9.806 -7.008 18.053 1.00 91.88 101 ILE A N 1
ATOM 824 C CA . ILE A 1 101 ? -9.856 -5.917 17.063 1.00 91.88 101 ILE A CA 1
ATOM 825 C C . ILE A 1 101 ? -8.664 -4.971 17.243 1.00 91.88 101 ILE A C 1
ATOM 827 O O . ILE A 1 101 ? -8.037 -4.600 16.251 1.00 91.88 101 ILE A O 1
ATOM 831 N N . ALA A 1 102 ? -8.330 -4.603 18.483 1.00 93.25 102 ALA A N 1
ATOM 832 C CA . ALA A 1 102 ? -7.184 -3.752 18.784 1.00 93.25 102 ALA A CA 1
ATOM 833 C C . ALA A 1 102 ? -5.867 -4.394 18.331 1.00 93.25 102 ALA A C 1
ATOM 835 O O . ALA A 1 102 ? -5.107 -3.772 17.597 1.00 93.25 102 ALA A O 1
ATOM 836 N N . ARG A 1 103 ? -5.644 -5.670 18.662 1.00 92.94 103 ARG A N 1
ATOM 837 C CA . ARG A 1 103 ? -4.462 -6.428 18.230 1.00 92.94 103 ARG A CA 1
ATOM 838 C C . ARG A 1 103 ? -4.323 -6.438 16.705 1.00 92.94 103 ARG A C 1
ATOM 840 O O . ARG A 1 103 ? -3.240 -6.207 16.173 1.00 92.94 103 ARG A O 1
ATOM 847 N N . HIS A 1 104 ? -5.422 -6.677 15.990 1.00 92.88 104 HIS A N 1
ATOM 848 C CA . HIS A 1 104 ? -5.426 -6.650 14.527 1.00 92.88 104 HIS A CA 1
ATOM 849 C C . HIS A 1 104 ? -5.208 -5.242 13.955 1.00 92.88 104 HIS A C 1
ATOM 851 O O . HIS A 1 104 ? -4.518 -5.107 12.947 1.00 92.88 104 HIS A O 1
ATOM 857 N N . SER A 1 105 ? -5.744 -4.202 14.599 1.00 94.44 105 SER A N 1
ATOM 858 C CA . SER A 1 105 ? -5.516 -2.802 14.225 1.00 94.44 105 SER A CA 1
ATOM 859 C C . SER A 1 105 ? -4.031 -2.442 14.296 1.00 94.44 105 SER A C 1
ATOM 861 O O . SER A 1 105 ? -3.477 -1.936 13.318 1.00 94.44 105 SER A O 1
ATOM 863 N N . THR A 1 106 ? -3.370 -2.794 15.401 1.00 94.94 106 THR A N 1
ATOM 864 C CA . THR A 1 106 ? -1.936 -2.558 15.596 1.00 94.94 106 THR A CA 1
ATOM 865 C C . THR A 1 106 ? -1.108 -3.276 14.529 1.00 94.94 106 THR A C 1
ATOM 867 O O . THR A 1 106 ? -0.290 -2.649 13.859 1.00 94.94 106 THR A O 1
ATOM 870 N N . HIS A 1 107 ? -1.382 -4.559 14.271 1.00 92.50 107 HIS A N 1
ATOM 871 C CA . HIS A 1 107 ? -0.665 -5.322 13.240 1.00 92.50 107 HIS A CA 1
ATOM 872 C C . HIS A 1 107 ? -0.844 -4.736 11.823 1.00 92.50 107 HIS A C 1
ATOM 874 O O . HIS A 1 107 ? 0.096 -4.723 11.022 1.00 92.50 107 HIS A O 1
ATOM 880 N N . VAL A 1 108 ? -2.045 -4.248 11.480 1.00 94.19 108 VAL A N 1
ATOM 881 C CA . VAL A 1 108 ? -2.277 -3.572 10.191 1.00 94.19 108 VAL A CA 1
ATOM 882 C C . VAL A 1 108 ? -1.447 -2.289 10.104 1.00 94.19 108 VAL A C 1
ATOM 884 O O . VAL A 1 108 ? -0.820 -2.059 9.075 1.00 94.19 108 VAL A O 1
ATOM 887 N N . ALA A 1 109 ? -1.383 -1.487 11.170 1.00 95.88 109 ALA A N 1
ATOM 888 C CA . ALA A 1 109 ? -0.578 -0.264 11.189 1.00 95.88 109 ALA A CA 1
ATOM 889 C C . ALA A 1 109 ? 0.931 -0.544 11.039 1.00 95.88 109 ALA A C 1
ATOM 891 O O . ALA A 1 109 ? 1.627 0.133 10.275 1.00 95.88 109 ALA A O 1
ATOM 892 N N . GLU A 1 110 ? 1.436 -1.579 11.713 1.00 95.38 110 GLU A N 1
ATOM 893 C CA . GLU A 1 110 ? 2.835 -2.012 11.617 1.00 95.38 110 GLU A CA 1
ATOM 894 C C . GLU A 1 110 ? 3.195 -2.479 10.201 1.00 95.38 110 GLU A C 1
ATOM 896 O O . GLU A 1 110 ? 4.134 -1.961 9.587 1.00 95.38 110 GLU A O 1
ATOM 901 N N . SER A 1 111 ? 2.427 -3.424 9.652 1.00 94.94 111 SER A N 1
ATOM 902 C CA . SER A 1 111 ? 2.666 -3.975 8.309 1.00 94.94 111 SER A CA 1
ATOM 903 C C . SER A 1 111 ? 2.550 -2.911 7.214 1.00 94.94 111 SER A C 1
ATOM 905 O O . SER A 1 111 ? 3.384 -2.850 6.307 1.00 94.94 111 SER A O 1
ATOM 907 N N . LEU A 1 112 ? 1.586 -2.000 7.337 1.00 96.12 112 LEU A N 1
ATOM 908 C CA . LEU A 1 112 ? 1.404 -0.889 6.411 1.00 96.12 112 LEU A CA 1
ATOM 909 C C . LEU A 1 112 ? 2.533 0.151 6.495 1.00 96.12 112 LEU A C 1
ATOM 911 O O . LEU A 1 112 ? 2.958 0.686 5.468 1.00 96.12 112 LEU A O 1
ATOM 915 N N . THR A 1 113 ? 3.089 0.387 7.687 1.00 97.56 113 THR A N 1
ATOM 916 C CA . THR A 1 113 ? 4.294 1.216 7.853 1.00 97.56 113 THR A CA 1
ATOM 917 C C . THR A 1 113 ? 5.478 0.611 7.098 1.00 97.56 113 THR A C 1
ATOM 919 O O . THR A 1 113 ? 6.215 1.328 6.414 1.00 97.56 113 THR A O 1
ATOM 922 N N . VAL A 1 114 ? 5.659 -0.712 7.180 1.00 96.31 114 VAL A N 1
ATOM 923 C CA . VAL A 1 114 ? 6.702 -1.423 6.424 1.00 96.31 114 VAL A CA 1
ATOM 924 C C . VAL A 1 114 ? 6.454 -1.298 4.922 1.00 96.31 114 VAL A C 1
ATOM 926 O O . VAL A 1 114 ? 7.355 -0.873 4.202 1.00 96.31 114 VAL A O 1
ATOM 929 N N . ALA A 1 115 ? 5.232 -1.564 4.453 1.00 96.12 115 ALA A N 1
ATOM 930 C CA . ALA A 1 115 ? 4.879 -1.449 3.038 1.00 96.12 115 ALA A CA 1
ATOM 931 C C . ALA A 1 115 ? 5.137 -0.040 2.480 1.00 96.12 115 ALA A C 1
ATOM 933 O O . ALA A 1 115 ? 5.727 0.104 1.409 1.00 96.12 115 ALA A O 1
ATOM 934 N N . THR A 1 116 ? 4.767 1.001 3.230 1.00 98.31 116 THR A N 1
ATOM 935 C CA . THR A 1 116 ? 5.009 2.400 2.852 1.00 98.31 116 THR A CA 1
ATOM 936 C C . THR A 1 116 ? 6.502 2.684 2.686 1.00 98.31 116 THR A C 1
ATOM 938 O O . THR A 1 116 ? 6.910 3.250 1.674 1.00 98.31 116 THR A O 1
ATOM 941 N N . ARG A 1 117 ? 7.344 2.232 3.627 1.00 98.12 117 ARG A N 1
ATOM 942 C CA . ARG A 1 117 ? 8.811 2.385 3.545 1.00 98.12 117 ARG A CA 1
ATOM 943 C C . ARG A 1 117 ? 9.416 1.613 2.372 1.00 98.12 117 ARG A C 1
ATOM 945 O O . ARG A 1 117 ? 10.339 2.101 1.717 1.00 98.12 117 ARG A O 1
ATOM 952 N N . THR A 1 118 ? 8.905 0.416 2.092 1.00 96.56 118 THR A N 1
ATOM 953 C CA . THR A 1 118 ? 9.332 -0.381 0.937 1.00 96.56 118 THR A CA 1
ATOM 954 C C . THR A 1 118 ? 9.033 0.352 -0.367 1.00 96.56 118 THR A C 1
ATOM 956 O O . THR A 1 118 ? 9.915 0.465 -1.216 1.00 96.56 118 THR A O 1
ATOM 959 N N . VAL A 1 119 ? 7.827 0.903 -0.519 1.00 96.88 119 VAL A N 1
ATOM 960 C CA . VAL A 1 119 ? 7.444 1.646 -1.728 1.00 96.88 119 VAL A CA 1
ATOM 961 C C . VAL A 1 119 ? 8.216 2.957 -1.856 1.00 96.88 119 VAL A C 1
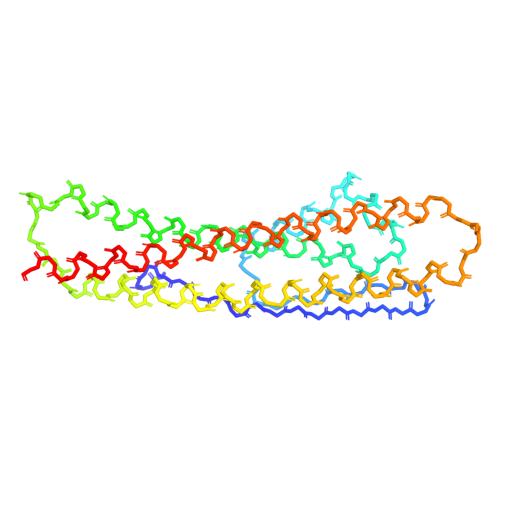ATOM 963 O O . VAL A 1 119 ? 8.668 3.274 -2.951 1.00 96.88 119 VAL A O 1
ATOM 966 N N . ASP A 1 120 ? 8.465 3.670 -0.757 1.00 98.19 120 ASP A N 1
ATOM 967 C CA . ASP A 1 120 ? 9.328 4.859 -0.755 1.00 98.19 120 ASP A CA 1
ATOM 968 C C . ASP A 1 120 ? 10.742 4.539 -1.269 1.00 98.19 120 ASP A C 1
ATOM 970 O O . ASP A 1 120 ? 11.287 5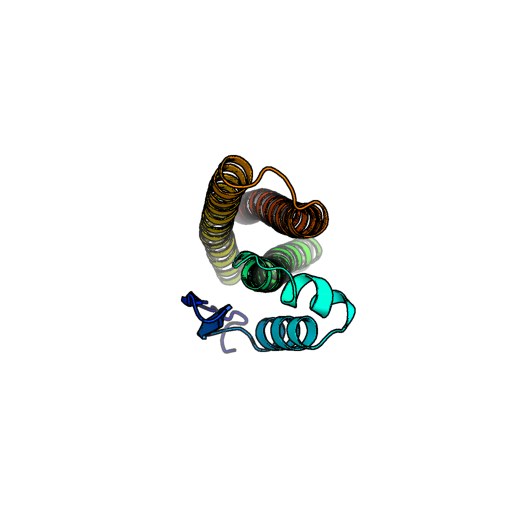.222 -2.140 1.00 98.19 120 ASP A O 1
ATOM 974 N N . THR A 1 121 ? 11.297 3.407 -0.828 1.00 97.06 121 THR A N 1
ATOM 975 C CA . THR A 1 121 ? 12.590 2.912 -1.316 1.00 97.06 121 THR A CA 1
ATOM 976 C C . THR A 1 121 ? 12.547 2.595 -2.814 1.00 97.06 121 THR A C 1
ATOM 978 O O . THR A 1 121 ? 13.486 2.935 -3.536 1.00 97.06 121 THR A O 1
ATOM 981 N N . ILE A 1 122 ? 11.462 1.985 -3.307 1.00 94.88 122 ILE A N 1
ATOM 982 C CA . ILE A 1 122 ? 11.263 1.720 -4.742 1.00 94.88 122 ILE A CA 1
ATOM 983 C C . ILE A 1 122 ? 11.216 3.036 -5.531 1.00 94.88 122 ILE A C 1
ATOM 985 O O . ILE A 1 122 ? 11.898 3.153 -6.550 1.00 94.88 122 ILE A O 1
ATOM 989 N N . CYS A 1 123 ? 10.483 4.047 -5.053 1.00 95.69 123 CYS A N 1
ATOM 990 C CA . CYS A 1 123 ? 10.435 5.378 -5.667 1.00 95.69 123 CYS A CA 1
ATOM 991 C C . CYS A 1 123 ? 11.829 6.022 -5.735 1.00 95.69 123 CYS A C 1
ATOM 993 O O . CYS A 1 123 ? 12.221 6.562 -6.772 1.00 95.69 123 CYS A O 1
ATOM 995 N N . ALA A 1 124 ? 12.615 5.929 -4.659 1.00 96.12 124 ALA A N 1
ATOM 996 C CA . ALA A 1 124 ? 13.978 6.454 -4.623 1.00 96.12 124 ALA A CA 1
ATOM 997 C C . ALA A 1 124 ? 14.915 5.728 -5.609 1.00 96.12 124 ALA A C 1
ATOM 999 O O . ALA A 1 124 ? 15.724 6.367 -6.290 1.00 96.12 124 ALA A O 1
ATOM 1000 N N . GLN A 1 125 ? 14.801 4.400 -5.715 1.00 92.88 125 GLN A N 1
ATOM 1001 C CA . GLN A 1 125 ? 15.558 3.597 -6.681 1.00 92.88 125 GLN A CA 1
ATOM 1002 C C . GLN A 1 125 ? 15.183 3.953 -8.121 1.00 92.88 125 GLN A C 1
ATOM 1004 O O . GLN A 1 125 ? 16.076 4.195 -8.934 1.00 92.88 125 GLN A O 1
ATOM 1009 N N . TYR A 1 126 ? 13.886 4.071 -8.412 1.00 92.00 126 TYR A N 1
ATOM 1010 C CA . TYR A 1 126 ? 13.379 4.515 -9.706 1.00 92.00 126 TYR A CA 1
ATOM 1011 C C . TYR A 1 126 ? 13.962 5.883 -10.094 1.00 92.00 126 TYR A C 1
ATOM 1013 O O . TYR A 1 126 ? 14.550 6.013 -11.170 1.00 92.00 126 TYR A O 1
ATOM 1021 N N . SER A 1 127 ? 13.898 6.874 -9.198 1.00 91.44 127 SER A N 1
ATOM 1022 C CA . SER A 1 127 ? 14.424 8.224 -9.446 1.00 91.44 127 SER A CA 1
ATOM 1023 C C . SER A 1 127 ? 15.926 8.214 -9.736 1.00 91.44 127 SER A C 1
ATOM 1025 O O . SER A 1 127 ? 16.395 8.894 -10.651 1.00 91.44 127 SER A O 1
ATOM 1027 N N . ARG A 1 128 ? 16.694 7.388 -9.012 1.00 91.12 128 ARG A N 1
ATOM 1028 C CA . ARG A 1 128 ? 18.134 7.218 -9.249 1.00 91.12 128 ARG A CA 1
ATOM 1029 C C . ARG A 1 128 ? 18.416 6.567 -10.602 1.00 91.12 128 ARG A C 1
ATOM 1031 O O . ARG A 1 128 ? 19.249 7.075 -11.351 1.00 91.12 128 ARG A O 1
ATOM 1038 N N . SER A 1 129 ? 17.726 5.472 -10.927 1.00 87.56 129 SER A N 1
ATOM 1039 C CA . SER A 1 129 ? 17.853 4.795 -12.224 1.00 87.56 129 SER A CA 1
ATOM 1040 C C . SER A 1 129 ? 17.519 5.742 -13.372 1.00 87.56 129 SER A C 1
ATOM 1042 O O . SER A 1 129 ? 18.232 5.778 -14.372 1.00 87.56 129 SER A O 1
ATOM 1044 N N . ARG A 1 130 ? 16.480 6.560 -13.203 1.00 85.69 130 ARG A N 1
ATOM 1045 C CA . ARG A 1 130 ? 16.080 7.548 -14.194 1.00 85.69 130 ARG A CA 1
ATOM 1046 C C . ARG A 1 130 ? 17.127 8.633 -14.397 1.00 85.69 130 ARG A C 1
ATOM 1048 O O . ARG A 1 130 ? 17.506 8.908 -15.529 1.00 85.69 130 ARG A O 1
ATOM 1055 N N . SER A 1 131 ? 17.623 9.226 -13.312 1.00 85.94 131 SER A N 1
ATOM 1056 C CA . SER A 1 131 ? 18.672 10.246 -13.389 1.00 85.94 131 SER A CA 1
ATOM 1057 C C . SER A 1 131 ? 19.931 9.713 -14.075 1.00 85.94 131 SER A C 1
ATOM 1059 O O . SER A 1 131 ? 20.557 10.434 -14.849 1.00 85.94 131 SER A O 1
ATOM 1061 N N . PHE A 1 132 ? 20.293 8.454 -13.815 1.00 85.19 132 PHE A N 1
ATOM 1062 C CA . PHE A 1 132 ? 21.416 7.801 -14.479 1.00 85.19 132 PHE A CA 1
ATOM 1063 C C . PHE A 1 132 ? 21.178 7.666 -15.990 1.00 85.19 132 PHE A C 1
ATOM 1065 O O . PHE A 1 132 ? 22.039 8.049 -16.777 1.00 85.19 132 PHE A O 1
ATOM 1072 N N . LEU A 1 133 ? 19.995 7.216 -16.415 1.00 79.94 133 LEU A N 1
ATOM 1073 C CA . LEU A 1 133 ? 19.654 7.123 -17.839 1.00 79.94 133 LEU A CA 1
ATOM 1074 C C . LEU A 1 133 ? 19.633 8.488 -18.540 1.00 79.94 133 LEU A C 1
ATOM 1076 O O . LEU A 1 133 ? 20.131 8.599 -19.661 1.00 79.94 133 LEU A O 1
ATOM 1080 N N . ASN A 1 134 ? 19.134 9.528 -17.868 1.00 78.50 134 ASN A N 1
ATOM 1081 C CA . ASN A 1 134 ? 19.156 10.899 -18.383 1.00 78.50 134 ASN A CA 1
ATOM 1082 C C . ASN A 1 134 ? 20.588 11.399 -18.602 1.00 78.50 134 ASN A C 1
ATOM 1084 O O . ASN A 1 134 ? 20.854 12.091 -19.576 1.00 78.50 134 ASN A O 1
ATOM 1088 N N . SER A 1 135 ? 21.525 11.022 -17.725 1.00 82.00 135 SER A N 1
ATOM 1089 C CA . SER A 1 135 ? 22.937 11.399 -17.875 1.00 82.00 135 SER A CA 1
ATOM 1090 C C . SER A 1 135 ? 23.633 10.720 -19.061 1.00 82.00 135 SER A C 1
ATOM 1092 O O . SER A 1 135 ? 24.647 11.218 -19.540 1.00 82.00 135 SER A O 1
ATOM 1094 N N . LEU A 1 136 ? 23.083 9.600 -19.546 1.00 78.19 136 LEU A N 1
ATOM 1095 C CA . LEU A 1 136 ? 23.630 8.820 -20.658 1.00 78.19 136 LEU A CA 1
ATOM 1096 C C . LEU A 1 136 ? 23.006 9.164 -22.019 1.00 78.19 136 LEU A C 1
ATOM 1098 O O . LEU A 1 136 ? 23.546 8.753 -23.043 1.00 78.19 136 LEU A O 1
ATOM 1102 N N . SER A 1 137 ? 21.878 9.882 -22.049 1.00 67.31 137 SER A N 1
ATOM 1103 C CA . SER A 1 137 ? 21.046 10.018 -23.253 1.00 67.31 137 SER A CA 1
ATOM 1104 C C . SER A 1 137 ? 20.823 11.489 -23.615 1.00 67.31 137 SER A C 1
ATOM 1106 O O . SER A 1 137 ? 20.207 12.221 -22.848 1.00 67.31 137 SER A O 1
ATOM 1108 N N . SER A 1 138 ? 21.275 11.924 -24.798 1.00 59.53 138 SER A N 1
ATOM 1109 C CA . SER A 1 138 ? 21.021 13.285 -25.317 1.00 59.53 138 SER A CA 1
ATOM 1110 C C . SER A 1 138 ? 19.732 13.406 -26.142 1.00 59.53 138 SER A C 1
ATOM 1112 O O . SER A 1 138 ? 19.301 14.520 -26.418 1.00 59.53 138 SER A O 1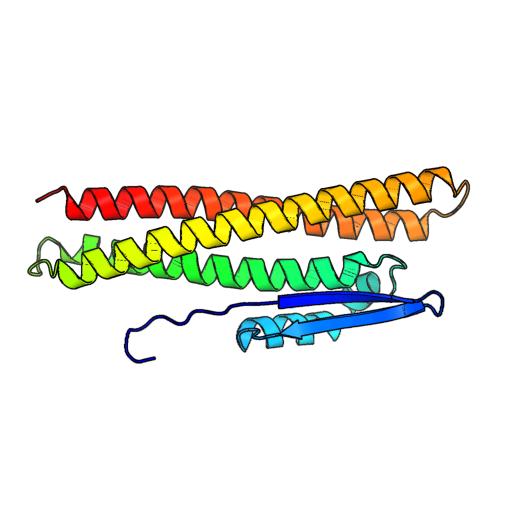
ATOM 1114 N N . ASP A 1 139 ? 19.126 12.286 -26.550 1.00 58.81 139 ASP A N 1
ATOM 1115 C CA . ASP A 1 139 ? 18.051 12.270 -27.549 1.00 58.81 139 ASP A CA 1
ATOM 1116 C C . ASP A 1 139 ? 17.138 11.037 -27.366 1.00 58.81 139 ASP A C 1
ATOM 1118 O O . ASP A 1 139 ? 17.489 9.938 -27.787 1.00 58.81 139 ASP A O 1
ATOM 1122 N N . SER A 1 140 ? 16.009 11.159 -26.646 1.00 55.78 140 SER A N 1
ATOM 1123 C CA . SER A 1 140 ? 14.913 10.154 -26.665 1.00 55.78 140 SER A CA 1
ATOM 1124 C C . SER A 1 140 ? 13.641 10.603 -25.914 1.00 55.78 140 SER A C 1
ATOM 1126 O O . SER A 1 140 ? 13.334 10.132 -24.820 1.00 55.78 140 SER A O 1
ATOM 1128 N N . GLY A 1 141 ? 12.830 11.475 -26.525 1.00 61.19 141 GLY A N 1
ATOM 1129 C CA . GLY A 1 141 ? 11.602 12.008 -25.902 1.00 61.19 141 GLY A CA 1
ATOM 1130 C C . GLY A 1 141 ? 10.560 10.956 -25.472 1.00 61.19 141 GLY A C 1
ATOM 1131 O O . GLY A 1 141 ? 10.042 11.024 -24.364 1.00 61.19 141 GLY A O 1
ATOM 1132 N N . LYS A 1 142 ? 10.299 9.918 -26.284 1.00 59.62 142 LYS A N 1
ATOM 1133 C CA . LYS A 1 142 ? 9.243 8.919 -25.987 1.00 59.62 142 LYS A CA 1
ATOM 1134 C C . LYS A 1 142 ? 9.582 7.958 -24.846 1.00 59.62 142 LYS A C 1
ATOM 1136 O O . LYS A 1 142 ? 8.707 7.566 -24.082 1.00 59.62 142 LYS A O 1
ATOM 1141 N N . ALA A 1 143 ? 10.849 7.554 -24.729 1.00 62.38 143 ALA A N 1
ATOM 1142 C CA . ALA A 1 143 ? 11.285 6.735 -23.600 1.00 62.38 143 ALA A CA 1
ATOM 1143 C C . ALA A 1 143 ? 11.214 7.540 -22.296 1.00 62.38 143 ALA A C 1
ATOM 1145 O O . ALA A 1 143 ? 10.950 6.971 -21.246 1.00 62.38 143 ALA A O 1
ATOM 1146 N N . PHE A 1 144 ? 11.402 8.856 -22.364 1.00 66.31 144 PHE A N 1
ATOM 1147 C CA . PHE A 1 144 ? 11.349 9.734 -21.206 1.00 66.31 144 PHE A CA 1
ATOM 1148 C C . PHE A 1 144 ? 9.921 9.924 -20.667 1.00 66.31 144 PHE A C 1
ATOM 1150 O O . PHE A 1 144 ? 9.713 9.734 -19.470 1.00 66.31 144 PHE A O 1
ATOM 1157 N N . GLU A 1 145 ? 8.939 10.181 -21.541 1.00 68.12 145 GLU A N 1
ATOM 1158 C CA . GLU A 1 145 ? 7.511 10.299 -21.174 1.00 68.12 145 GLU A CA 1
ATOM 1159 C C . GLU A 1 145 ? 6.976 9.025 -20.497 1.00 68.12 145 GLU A C 1
ATOM 1161 O O . GLU A 1 145 ? 6.288 9.071 -19.481 1.00 68.12 145 GLU A O 1
ATOM 1166 N N . ALA A 1 146 ? 7.364 7.863 -21.023 1.00 70.00 146 ALA A N 1
ATOM 1167 C CA . ALA A 1 146 ? 7.065 6.558 -20.442 1.00 70.00 146 ALA A CA 1
ATOM 1168 C C . ALA A 1 146 ? 7.611 6.393 -19.013 1.00 70.00 146 ALA A C 1
ATOM 1170 O O . ALA A 1 146 ? 6.982 5.766 -18.158 1.00 70.00 146 ALA A O 1
ATOM 1171 N N . TRP A 1 147 ? 8.804 6.928 -18.740 1.00 79.69 147 TRP A N 1
ATOM 1172 C CA . TRP A 1 147 ? 9.334 6.919 -17.385 1.00 79.69 147 TRP A CA 1
ATOM 1173 C C . TRP A 1 147 ? 8.526 7.868 -16.499 1.00 79.69 147 TRP A C 1
ATOM 1175 O O . TRP A 1 147 ? 8.183 7.436 -15.402 1.00 79.69 147 TRP A O 1
ATOM 1185 N N . ASP A 1 148 ? 8.174 9.080 -16.943 1.00 80.88 148 ASP A N 1
ATOM 1186 C CA . ASP A 1 148 ? 7.331 10.019 -16.172 1.00 80.88 148 ASP A CA 1
ATOM 1187 C C . ASP A 1 148 ? 6.049 9.373 -15.650 1.00 80.88 148 ASP A C 1
ATOM 1189 O O . ASP A 1 148 ? 5.846 9.342 -14.437 1.00 80.88 148 ASP A O 1
ATOM 1193 N N . ASP A 1 149 ? 5.267 8.742 -16.526 1.00 84.62 149 ASP A N 1
ATOM 1194 C CA . ASP A 1 149 ? 4.010 8.088 -16.139 1.00 84.62 149 ASP A CA 1
ATOM 1195 C C . ASP A 1 149 ? 4.213 6.999 -15.062 1.00 84.62 149 ASP A C 1
ATOM 1197 O O . ASP A 1 149 ? 3.434 6.876 -14.113 1.00 84.62 149 ASP A O 1
ATOM 1201 N N . ILE A 1 150 ? 5.309 6.234 -15.136 1.00 88.69 150 ILE A N 1
ATOM 1202 C CA . ILE A 1 150 ? 5.653 5.239 -14.105 1.00 88.69 150 ILE A CA 1
ATOM 1203 C C . ILE A 1 150 ? 5.997 5.913 -12.772 1.00 88.69 150 ILE A C 1
ATOM 1205 O O . ILE A 1 150 ? 5.584 5.432 -11.713 1.00 88.69 150 ILE A O 1
ATOM 1209 N N . GLY A 1 151 ? 6.761 7.007 -12.816 1.00 90.50 151 GLY A N 1
ATOM 1210 C CA . GLY A 1 151 ? 7.143 7.770 -11.629 1.00 90.50 151 GLY A CA 1
ATOM 1211 C C . GLY A 1 151 ? 5.930 8.372 -10.924 1.00 90.50 151 GLY A C 1
ATOM 1212 O O . GLY A 1 151 ? 5.818 8.272 -9.698 1.00 90.50 151 GLY A O 1
ATOM 1213 N N . ASP A 1 152 ? 4.991 8.914 -11.696 1.00 90.88 152 ASP A N 1
ATOM 1214 C CA . ASP A 1 152 ? 3.737 9.471 -11.193 1.00 90.88 152 ASP A CA 1
ATOM 1215 C C . ASP A 1 152 ? 2.863 8.391 -10.558 1.00 90.88 152 ASP A C 1
ATOM 1217 O O . ASP A 1 152 ? 2.371 8.571 -9.441 1.00 90.88 152 ASP A O 1
ATOM 1221 N N . LYS A 1 153 ? 2.739 7.225 -11.202 1.00 91.44 153 LYS A N 1
ATOM 1222 C CA . LYS A 1 153 ? 1.998 6.080 -10.651 1.00 91.44 153 LYS A CA 1
ATOM 1223 C C . LYS A 1 153 ? 2.592 5.597 -9.333 1.00 91.44 153 LYS A C 1
ATOM 1225 O O . LYS A 1 153 ? 1.858 5.442 -8.360 1.00 91.44 153 LYS A O 1
ATOM 1230 N N . LEU A 1 154 ? 3.908 5.399 -9.262 1.00 94.38 154 LEU A N 1
ATOM 1231 C CA . LEU A 1 154 ? 4.575 4.994 -8.020 1.00 94.38 154 LEU A CA 1
ATOM 1232 C C . LEU A 1 154 ? 4.397 6.040 -6.912 1.00 94.38 154 LEU A C 1
ATOM 1234 O O . LEU A 1 154 ? 4.038 5.694 -5.786 1.00 94.38 154 LEU A O 1
ATOM 1238 N N . SER A 1 155 ? 4.576 7.319 -7.242 1.00 96.12 155 SER A N 1
ATOM 1239 C CA . SER A 1 155 ? 4.409 8.429 -6.297 1.00 96.12 155 SER A CA 1
ATOM 1240 C C . SER A 1 155 ? 2.972 8.544 -5.793 1.00 96.12 155 SER A C 1
ATOM 1242 O O . SER A 1 155 ? 2.743 8.813 -4.613 1.00 96.12 155 SER A O 1
ATOM 1244 N N . PHE A 1 156 ? 1.991 8.319 -6.667 1.00 96.50 156 PHE A N 1
ATOM 1245 C CA . PHE A 1 156 ? 0.583 8.284 -6.299 1.00 96.50 156 PHE A CA 1
ATOM 1246 C C . PHE A 1 156 ? 0.300 7.145 -5.317 1.00 96.50 156 PHE A C 1
ATOM 1248 O O . PHE A 1 156 ? -0.269 7.388 -4.253 1.00 96.50 156 PHE A O 1
ATOM 1255 N N . GLN A 1 157 ? 0.755 5.924 -5.613 1.00 97.19 157 GLN A N 1
ATOM 1256 C CA . GLN A 1 157 ? 0.542 4.789 -4.710 1.00 97.19 157 GLN A CA 1
ATOM 1257 C C . GLN A 1 157 ? 1.263 4.967 -3.366 1.00 97.19 157 GLN A C 1
ATOM 1259 O O . GLN A 1 157 ? 0.710 4.607 -2.328 1.00 97.19 157 GLN A O 1
ATOM 1264 N N . LEU A 1 158 ? 2.450 5.583 -3.347 1.00 98.38 158 LEU A N 1
ATOM 1265 C CA . LEU A 1 158 ? 3.129 5.939 -2.099 1.00 98.38 158 LEU A CA 1
ATOM 1266 C C . LEU A 1 158 ? 2.266 6.869 -1.234 1.00 98.38 158 LEU A C 1
ATOM 1268 O O . LEU A 1 158 ? 2.101 6.617 -0.043 1.00 98.38 158 LEU A O 1
ATOM 1272 N N . ARG A 1 159 ? 1.666 7.908 -1.830 1.00 98.38 159 ARG A N 1
ATOM 1273 C CA . ARG A 1 159 ? 0.761 8.825 -1.115 1.00 98.38 159 ARG A CA 1
ATOM 1274 C C . ARG A 1 159 ? -0.484 8.113 -0.591 1.00 98.38 159 ARG A C 1
ATOM 1276 O O . ARG A 1 159 ? -0.921 8.403 0.520 1.00 98.38 159 ARG A O 1
ATOM 1283 N N . VAL A 1 160 ? -1.040 7.173 -1.359 1.00 98.19 160 VAL A N 1
ATOM 1284 C CA . VAL A 1 160 ? -2.160 6.331 -0.906 1.00 98.19 160 VAL A CA 1
ATOM 1285 C C . VAL A 1 160 ? -1.758 5.537 0.337 1.00 98.19 160 VAL A C 1
ATOM 1287 O O . VAL A 1 160 ? -2.458 5.591 1.344 1.00 98.19 160 VAL A O 1
ATOM 1290 N N . LEU A 1 161 ? -0.610 4.856 0.307 1.00 98.44 161 LEU A N 1
ATOM 1291 C CA . LEU A 1 161 ? -0.118 4.068 1.441 1.00 98.44 161 LEU A CA 1
ATOM 1292 C C . LEU A 1 161 ? 0.192 4.930 2.674 1.00 98.44 161 LEU A C 1
ATOM 1294 O O . LEU A 1 161 ? -0.144 4.533 3.789 1.00 98.44 161 LEU A O 1
ATOM 1298 N N . GLN A 1 162 ? 0.749 6.128 2.488 1.00 98.50 162 GLN A N 1
ATOM 1299 C CA . GLN A 1 162 ? 0.943 7.101 3.569 1.00 98.50 162 GLN A CA 1
ATOM 1300 C C . GLN A 1 162 ? -0.395 7.500 4.207 1.00 98.50 162 GLN A C 1
ATOM 1302 O O . GLN A 1 162 ? -0.550 7.402 5.421 1.00 98.50 162 GLN A O 1
ATOM 1307 N N . GLY A 1 163 ? -1.402 7.844 3.399 1.00 98.31 163 GLY A N 1
ATOM 1308 C CA . GLY A 1 163 ? -2.729 8.187 3.915 1.00 98.31 163 GLY A CA 1
ATOM 1309 C C . GLY A 1 163 ? -3.419 7.018 4.629 1.00 98.31 163 GLY A C 1
ATOM 1310 O O . GLY A 1 163 ? -4.073 7.208 5.658 1.00 98.31 163 GLY A O 1
ATOM 1311 N N . LEU A 1 164 ? -3.252 5.792 4.126 1.00 98.31 164 LEU A N 1
ATOM 1312 C CA . LEU A 1 164 ? -3.724 4.589 4.813 1.00 98.31 164 LEU A CA 1
ATOM 1313 C C . LEU A 1 164 ? -2.978 4.370 6.138 1.00 98.31 164 LEU A C 1
ATOM 1315 O O . LEU A 1 164 ? -3.603 3.963 7.116 1.00 98.31 164 LEU A O 1
ATOM 1319 N N . THR A 1 165 ? -1.674 4.663 6.187 1.00 98.19 165 THR A N 1
ATOM 1320 C CA . THR A 1 165 ? -0.848 4.562 7.400 1.00 98.19 165 THR A CA 1
ATOM 1321 C C . THR A 1 165 ? -1.382 5.502 8.473 1.00 98.19 165 THR A C 1
ATOM 1323 O O . THR A 1 165 ? -1.739 5.047 9.561 1.00 98.19 165 THR A O 1
ATOM 1326 N N . ASP A 1 166 ? -1.557 6.782 8.148 1.00 98.06 166 ASP A N 1
ATOM 1327 C CA . ASP A 1 166 ? -2.099 7.781 9.076 1.00 98.06 166 ASP A CA 1
ATOM 1328 C C . ASP A 1 166 ? -3.478 7.365 9.602 1.00 98.06 166 ASP A C 1
ATOM 1330 O O . ASP A 1 166 ? -3.787 7.450 10.794 1.00 98.06 166 ASP A O 1
ATOM 1334 N N . ARG A 1 167 ? -4.316 6.838 8.705 1.00 96.94 167 ARG A N 1
ATOM 1335 C CA . ARG A 1 167 ? -5.646 6.342 9.047 1.00 96.94 167 ARG A CA 1
ATOM 1336 C C . ARG A 1 167 ? -5.608 5.112 9.947 1.00 96.94 167 ARG A C 1
ATOM 1338 O O . ARG A 1 167 ? -6.478 4.983 10.812 1.00 96.94 167 ARG A O 1
ATOM 1345 N N . SER A 1 168 ? -4.651 4.213 9.743 1.00 96.94 168 SER A N 1
ATOM 1346 C CA . SER A 1 168 ? -4.479 3.022 10.573 1.00 96.94 168 SER A CA 1
ATOM 1347 C C . SER A 1 168 ? -4.101 3.408 12.005 1.00 96.94 168 SER A C 1
ATOM 1349 O O . SER A 1 168 ? -4.762 2.952 12.932 1.00 96.94 168 SER A O 1
ATOM 1351 N N . PHE A 1 169 ? -3.188 4.370 12.188 1.00 96.94 169 PHE A N 1
ATOM 1352 C CA . PHE A 1 169 ? -2.845 4.912 13.506 1.00 96.94 169 PHE A CA 1
ATOM 1353 C C . PHE A 1 169 ? -4.022 5.626 14.172 1.00 96.94 169 PHE A C 1
ATOM 1355 O O . PHE A 1 169 ? -4.299 5.403 15.347 1.00 96.94 169 PHE A O 1
ATOM 1362 N N . ALA A 1 170 ? -4.769 6.447 13.429 1.00 95.62 170 ALA A N 1
ATOM 1363 C CA . ALA A 1 170 ? -5.965 7.092 13.971 1.00 95.62 170 ALA A CA 1
ATOM 1364 C C . ALA A 1 170 ? -7.024 6.065 14.409 1.00 95.62 170 ALA A C 1
ATOM 1366 O O . ALA A 1 170 ? -7.710 6.253 15.414 1.00 95.62 170 ALA A O 1
ATOM 1367 N N . THR A 1 171 ? -7.155 4.971 13.656 1.00 94.31 171 THR A N 1
ATOM 1368 C CA . THR A 1 171 ? -8.073 3.872 13.970 1.00 94.31 171 THR A CA 1
ATOM 1369 C C . THR A 1 171 ? -7.610 3.090 15.198 1.00 94.31 171 THR A C 1
ATOM 1371 O O . THR A 1 171 ? -8.449 2.754 16.033 1.00 94.31 171 THR A O 1
ATOM 1374 N N . ASP A 1 172 ? -6.302 2.875 15.338 1.00 93.69 172 ASP A N 1
ATOM 1375 C CA . ASP A 1 172 ? -5.676 2.227 16.490 1.00 93.69 172 ASP A CA 1
ATOM 1376 C C . ASP A 1 172 ? -5.896 3.033 17.778 1.00 93.69 172 ASP A C 1
ATOM 1378 O O . ASP A 1 172 ? -6.490 2.535 18.732 1.00 93.69 172 ASP A O 1
ATOM 1382 N N . THR A 1 173 ? -5.591 4.333 17.765 1.00 94.06 173 THR A N 1
ATOM 1383 C CA . THR A 1 173 ? -5.902 5.233 18.888 1.00 94.06 173 THR A CA 1
ATOM 1384 C C . THR A 1 173 ? -7.392 5.215 19.231 1.00 94.06 173 THR A C 1
ATOM 1386 O O . THR A 1 173 ? -7.771 5.216 20.403 1.00 94.06 173 THR A O 1
ATOM 1389 N N . ARG A 1 174 ? -8.266 5.164 18.216 1.00 92.69 174 ARG A N 1
ATOM 1390 C CA . ARG A 1 174 ? -9.715 5.119 18.428 1.00 92.69 174 ARG A CA 1
ATOM 1391 C C . ARG A 1 174 ? -10.146 3.856 19.175 1.00 92.69 174 ARG A C 1
ATOM 1393 O O . ARG A 1 174 ? -10.903 3.982 20.128 1.00 92.69 174 ARG A O 1
ATOM 1400 N N . ILE A 1 175 ? -9.669 2.668 18.794 1.00 92.12 175 ILE A N 1
ATOM 1401 C CA . ILE A 1 175 ? -10.025 1.425 19.504 1.00 92.12 175 ILE A CA 1
ATOM 1402 C C . ILE A 1 175 ? -9.421 1.368 20.915 1.00 92.12 175 ILE A C 1
ATOM 1404 O O . ILE A 1 175 ? -10.080 0.869 21.823 1.00 92.12 175 ILE A O 1
ATOM 1408 N N . GLN A 1 176 ? -8.235 1.940 21.149 1.00 90.81 176 GLN A N 1
ATOM 1409 C CA . GLN A 1 176 ? -7.682 2.043 22.509 1.00 90.81 176 GLN A CA 1
ATOM 1410 C C . GLN A 1 176 ? -8.546 2.923 23.422 1.00 90.81 176 GLN A C 1
ATOM 1412 O O . GLN A 1 176 ? -8.778 2.584 24.585 1.00 90.81 176 GLN A O 1
ATOM 1417 N N . ASN A 1 177 ? -9.090 4.021 22.890 1.00 88.81 177 ASN A N 1
ATOM 1418 C CA . ASN A 1 177 ? -10.044 4.849 23.627 1.00 88.81 177 ASN A CA 1
ATOM 1419 C C . ASN A 1 177 ? -11.325 4.072 23.952 1.00 88.81 177 ASN A C 1
ATOM 1421 O O . ASN A 1 177 ? -11.813 4.159 25.072 1.00 88.81 177 ASN A O 1
ATOM 1425 N N . GLU A 1 178 ? -11.842 3.267 23.019 1.00 86.69 178 GLU A N 1
ATOM 1426 C CA . GLU A 1 178 ? -13.014 2.412 23.270 1.00 86.69 178 GLU A CA 1
ATOM 1427 C C . GLU A 1 178 ? -12.786 1.396 24.394 1.00 86.69 178 GLU A C 1
ATOM 1429 O O . GLU A 1 178 ? -13.708 1.111 25.151 1.00 86.69 178 GLU A O 1
ATOM 1434 N N . ILE A 1 179 ? -11.566 0.868 24.519 1.00 86.81 179 ILE A N 1
ATOM 1435 C CA . ILE A 1 179 ? -11.185 -0.049 25.603 1.00 86.81 179 ILE A CA 1
ATOM 1436 C C . ILE A 1 179 ? -11.046 0.693 26.943 1.00 86.81 179 ILE A C 1
ATOM 1438 O O . ILE A 1 179 ? -11.307 0.107 27.987 1.00 86.81 179 ILE A O 1
ATOM 1442 N N . THR A 1 180 ? 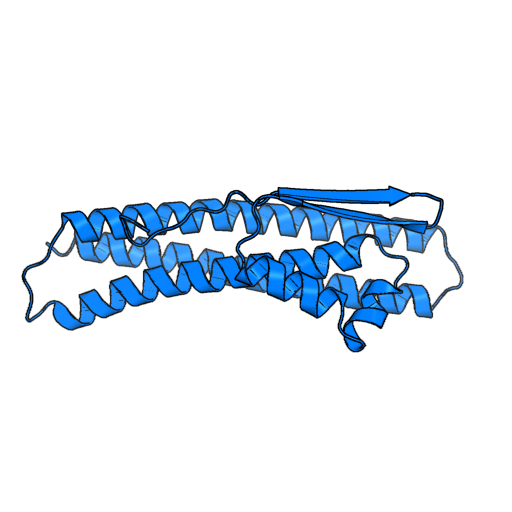-10.646 1.970 26.918 1.00 82.62 180 THR A N 1
ATOM 1443 C CA . THR A 1 180 ? -10.348 2.781 28.117 1.00 82.62 180 THR A CA 1
ATOM 1444 C C . THR A 1 180 ? -11.553 3.583 28.627 1.00 82.62 180 THR A C 1
ATOM 1446 O O . THR A 1 180 ? -11.538 4.048 29.760 1.00 82.62 180 THR A O 1
ATOM 1449 N N . LEU A 1 181 ? -12.613 3.752 27.828 1.00 69.75 181 LEU A N 1
ATOM 1450 C CA . LEU A 1 181 ? -13.873 4.429 28.201 1.00 69.75 181 LEU A CA 1
ATOM 1451 C C . LEU A 1 181 ? -14.728 3.650 29.228 1.00 69.75 181 LEU A C 1
ATOM 1453 O O . LEU A 1 181 ? -15.934 3.883 29.338 1.00 69.75 181 LEU A O 1
ATOM 1457 N N . VAL A 1 182 ? -14.103 2.729 29.954 1.00 52.94 182 VAL A N 1
ATOM 1458 C CA . VAL A 1 182 ? -14.695 1.809 30.926 1.00 52.94 182 VAL A CA 1
ATOM 1459 C C . VAL A 1 182 ? -14.368 2.270 32.331 1.00 52.94 182 VAL A C 1
ATOM 1461 O O . VAL A 1 182 ? -13.179 2.563 32.585 1.00 52.94 182 VAL A O 1
#

Solvent-accessible surface area (backbone atoms only — not comparable to full-atom values): 10312 Å² total; per-residue (Å²): 114,98,81,81,69,86,85,70,78,65,43,82,47,76,50,77,45,96,88,69,51,75,48,76,50,74,42,63,62,53,70,69,36,46,51,46,39,53,50,46,75,66,36,72,82,43,42,60,47,67,69,33,94,53,81,58,37,64,50,40,50,48,50,47,32,51,45,54,55,50,50,55,50,50,49,52,52,50,50,54,53,52,59,46,65,75,38,56,93,80,49,85,84,60,59,70,59,50,50,50,50,41,55,52,32,48,51,51,29,53,54,38,48,51,52,35,52,53,46,49,51,49,50,53,50,51,53,50,56,49,53,54,51,55,76,74,52,96,79,63,70,70,69,49,54,48,47,50,56,45,52,51,50,38,53,49,46,39,53,51,35,48,54,51,31,57,49,24,48,56,47,35,57,49,47,53,48,66,69,61,78,110

Nearest PDB structures (foldseek):
  4mh6-assembly1_A  TM=6.659E-01  e=5.919E+00  Vibrio parahaemolyticus RIMD 2210633
  5j1g-assembly1_A  TM=4.081E-01  e=3.543E+00  Homo sapiens
  3zx6-assembly1_B  TM=5.243E-01  e=6.634E+00  Archaeoglobus fulgidus DSM 4304
  3ja6-assembly1_H  TM=2.496E-01  e=4.712E+00  Escherichia coli

pLDDT: mean 85.68, std 12.32, range [41.03, 98.5]

Sequence (182 aa):
IQHGWEWHEMWFFTRWEASGARTCVCFDLPSRTLGYIKARLADSDAQDLRHCSSPYSILAIAVEGVARSYDDSVWSIRNQISRREARRAHEVVDYAVLHEIARHSTHVAESLTVATRTVDTICAQYSRSRSFLNSLSSDSGKAFEAWDDIGDKLSFQLRVLQGLTDRSFATDTRIQNEITLV

Radius of gyration: 20.25 Å; Cα contacts (8 Å, |Δi|>4): 136; chains: 1; bounding box: 52×33×58 Å